Protein AF-A0A257JEM0-F1 (afdb_monomer_lite)

Radius of gyration: 37.28 Å; chains: 1; bounding box: 69×46×96 Å

Structure (mmCIF, N/CA/C/O backbone):
data_AF-A0A257JEM0-F1
#
_entry.id   AF-A0A257JEM0-F1
#
loop_
_atom_site.group_PDB
_atom_site.id
_atom_site.type_symbol
_atom_site.label_atom_id
_atom_site.label_alt_id
_atom_site.label_comp_id
_atom_site.label_asym_id
_atom_site.label_entity_id
_atom_site.label_seq_id
_atom_site.pdbx_PDB_ins_code
_atom_site.Cartn_x
_atom_site.Cartn_y
_atom_site.Cartn_z
_atom_site.occupancy
_atom_site.B_iso_or_equiv
_atom_site.auth_seq_id
_atom_site.auth_comp_id
_atom_site.auth_asym_id
_atom_site.auth_atom_id
_atom_site.pdbx_PDB_model_num
ATOM 1 N N . MET A 1 1 ? 15.127 9.251 16.726 1.00 45.34 1 MET A N 1
ATOM 2 C CA . MET A 1 1 ? 13.788 9.249 17.364 1.00 45.34 1 MET A CA 1
ATOM 3 C C . MET A 1 1 ? 13.824 8.234 18.503 1.00 45.34 1 MET A C 1
ATOM 5 O O . MET A 1 1 ? 13.715 7.049 18.237 1.00 45.34 1 MET A O 1
ATOM 9 N N . GLY A 1 2 ? 14.127 8.669 19.732 1.00 66.88 2 GLY A N 1
ATOM 10 C CA . GLY A 1 2 ? 14.425 7.771 20.860 1.00 66.88 2 GLY A CA 1
ATOM 11 C C . GLY A 1 2 ? 13.190 7.159 21.532 1.00 66.88 2 GLY A C 1
ATOM 12 O O . GLY A 1 2 ? 12.089 7.701 21.435 1.00 66.88 2 GLY A O 1
ATOM 13 N N . PHE A 1 3 ? 13.407 6.063 22.264 1.00 68.12 3 PHE A N 1
ATOM 14 C CA . PHE A 1 3 ? 12.411 5.256 22.992 1.00 68.12 3 PHE A CA 1
ATOM 15 C C . PHE A 1 3 ? 11.457 6.096 23.870 1.00 68.12 3 PHE A C 1
ATOM 17 O O . PHE A 1 3 ? 10.251 5.861 23.918 1.00 68.12 3 PHE A O 1
ATOM 24 N N . ALA A 1 4 ? 11.967 7.171 24.480 1.00 71.75 4 ALA A N 1
ATOM 25 C CA . ALA A 1 4 ? 11.176 8.109 25.280 1.00 71.75 4 ALA A CA 1
ATOM 26 C C . ALA A 1 4 ? 10.139 8.912 24.464 1.00 71.75 4 ALA A C 1
ATOM 28 O O . ALA A 1 4 ? 9.121 9.348 25.007 1.00 71.75 4 ALA A O 1
ATOM 29 N N . GLY A 1 5 ? 10.382 9.119 23.166 1.00 67.19 5 GLY A N 1
ATOM 30 C CA . GLY A 1 5 ? 9.429 9.729 22.237 1.00 67.19 5 GLY A CA 1
ATOM 31 C C . GLY A 1 5 ? 8.310 8.770 21.826 1.00 67.19 5 GLY A C 1
ATOM 32 O O . GLY A 1 5 ? 7.171 9.203 21.665 1.00 67.19 5 GLY A O 1
ATOM 33 N N . TRP A 1 6 ? 8.609 7.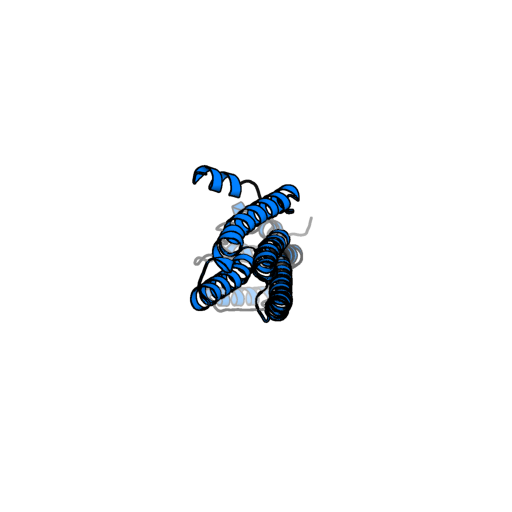470 21.739 1.00 68.94 6 TRP A N 1
ATOM 34 C CA . TRP A 1 6 ? 7.634 6.414 21.446 1.00 68.94 6 TRP A CA 1
ATOM 35 C C . TRP A 1 6 ? 6.629 6.232 22.598 1.00 68.94 6 TRP A C 1
ATOM 37 O O . TRP A 1 6 ? 5.421 6.270 22.369 1.00 68.94 6 TRP A O 1
ATOM 47 N N . ILE A 1 7 ? 7.106 6.207 23.851 1.00 73.00 7 ILE A N 1
ATOM 48 C CA . ILE A 1 7 ? 6.250 6.102 25.053 1.00 73.00 7 ILE A CA 1
ATOM 49 C C . ILE A 1 7 ? 5.347 7.339 25.221 1.00 73.00 7 ILE A C 1
ATOM 51 O O . ILE A 1 7 ? 4.165 7.225 25.553 1.00 73.00 7 ILE A O 1
ATOM 55 N N . ARG A 1 8 ? 5.867 8.545 24.948 1.00 66.19 8 ARG A N 1
ATOM 56 C CA . ARG A 1 8 ? 5.060 9.783 24.967 1.00 66.19 8 ARG A CA 1
ATOM 57 C C . ARG A 1 8 ? 4.013 9.822 23.851 1.00 66.19 8 ARG A C 1
ATOM 59 O O . ARG A 1 8 ? 2.969 10.447 24.028 1.00 66.19 8 ARG A O 1
ATOM 66 N N . GLY A 1 9 ? 4.291 9.166 22.724 1.00 59.62 9 GLY A N 1
ATOM 67 C CA . GLY A 1 9 ? 3.355 8.998 21.616 1.00 59.62 9 GLY A CA 1
ATOM 68 C C . GLY A 1 9 ? 2.187 8.082 21.969 1.00 59.62 9 GLY A C 1
ATOM 69 O O . GLY A 1 9 ? 1.055 8.430 21.662 1.00 59.62 9 GLY A O 1
ATOM 70 N N . GLN A 1 10 ? 2.440 6.983 22.687 1.00 63.44 10 GLN A N 1
ATOM 71 C CA . GLN A 1 10 ? 1.393 6.047 23.118 1.00 63.44 10 GLN A CA 1
ATOM 72 C C . GLN A 1 10 ? 0.426 6.635 24.156 1.00 63.44 10 GLN A C 1
ATOM 74 O O . GLN A 1 10 ? -0.753 6.300 24.152 1.00 63.44 10 GLN A O 1
ATOM 79 N N . ARG A 1 11 ? 0.891 7.552 25.018 1.00 56.62 11 ARG A N 1
ATOM 80 C CA . ARG A 1 11 ? 0.025 8.240 26.000 1.00 56.62 11 ARG A CA 1
ATOM 81 C C . ARG A 1 11 ? -0.896 9.293 25.381 1.00 56.62 11 ARG A C 1
ATOM 83 O O . ARG A 1 11 ? -1.887 9.682 25.992 1.00 56.62 11 ARG A O 1
ATOM 90 N N . ARG A 1 12 ? -0.578 9.781 24.181 1.00 57.50 12 ARG A N 1
ATOM 91 C CA . ARG A 1 12 ? -1.484 10.625 23.399 1.00 57.50 12 ARG A CA 1
ATOM 92 C C . ARG A 1 12 ? -2.382 9.681 22.613 1.00 57.50 12 ARG A C 1
ATOM 94 O O . ARG A 1 12 ? -1.979 9.237 21.546 1.00 57.50 12 ARG A O 1
ATOM 101 N N . GLY A 1 13 ? -3.549 9.364 23.180 1.00 50.75 13 GLY A N 1
ATOM 102 C CA . GLY A 1 13 ? -4.534 8.444 22.606 1.00 50.75 13 GLY A CA 1
ATOM 103 C C . GLY A 1 13 ? -4.629 8.547 21.082 1.00 50.75 13 GLY A C 1
ATOM 104 O O . GLY A 1 13 ? -4.565 9.646 20.518 1.00 50.75 13 GLY A O 1
ATOM 105 N N . ALA A 1 14 ? -4.715 7.385 20.430 1.00 53.56 14 ALA A N 1
ATOM 106 C CA . ALA A 1 14 ? -4.722 7.258 18.981 1.00 53.56 14 ALA A CA 1
ATOM 107 C C . ALA A 1 14 ? -5.728 8.245 18.378 1.00 53.56 14 ALA A C 1
ATOM 109 O O . ALA A 1 14 ? -6.931 8.165 18.618 1.00 53.56 14 ALA A O 1
ATOM 110 N N . LYS A 1 15 ? -5.224 9.230 17.627 1.00 50.31 15 LYS A N 1
ATOM 111 C CA . LYS A 1 15 ? -6.094 10.190 16.949 1.00 50.31 15 LYS A CA 1
ATOM 112 C C . LYS A 1 15 ? -6.952 9.399 15.952 1.00 50.31 15 LYS A C 1
ATOM 114 O O . LYS A 1 15 ? -6.365 8.746 15.091 1.00 50.31 15 LYS A O 1
ATOM 119 N N . PRO A 1 16 ? -8.293 9.494 16.009 1.00 52.69 16 PRO A N 1
ATOM 120 C CA . PRO A 1 16 ? -9.205 8.651 15.224 1.00 52.69 16 PRO A CA 1
ATOM 121 C C . PRO A 1 16 ? -9.118 8.898 13.710 1.00 52.69 16 PRO A C 1
ATOM 123 O O . PRO A 1 16 ? -9.687 8.165 12.912 1.00 52.69 16 PRO A O 1
ATOM 126 N N . THR A 1 17 ? -8.368 9.915 13.289 1.00 52.06 17 THR A N 1
ATOM 127 C CA . THR A 1 17 ? -8.135 10.241 11.886 1.00 52.06 17 THR A CA 1
ATOM 128 C C . THR A 1 17 ? -6.656 10.530 11.668 1.00 52.06 17 THR A C 1
ATOM 130 O O . THR A 1 17 ? -6.130 11.536 12.163 1.00 52.06 17 THR A O 1
ATOM 133 N N . ALA A 1 18 ? -5.975 9.680 10.896 1.00 58.81 18 ALA A N 1
ATOM 134 C CA . ALA A 1 18 ? -4.655 9.998 10.369 1.00 58.81 18 ALA A CA 1
ATOM 135 C C . ALA A 1 18 ? -4.741 11.324 9.593 1.00 58.81 18 ALA A C 1
ATOM 137 O O . ALA A 1 18 ? -5.542 11.477 8.670 1.00 58.81 18 ALA A O 1
ATOM 138 N N . SER A 1 19 ? -3.945 12.321 9.992 1.00 73.06 19 SER A N 1
ATOM 139 C CA . SER A 1 19 ? -3.952 13.632 9.339 1.00 73.06 19 SER A CA 1
ATOM 140 C C . SER A 1 19 ? -3.684 13.463 7.841 1.00 73.06 19 SER A C 1
ATOM 142 O O . SER A 1 19 ? -2.683 12.856 7.460 1.00 73.06 19 SER A O 1
ATOM 144 N N . ARG A 1 20 ? -4.523 14.055 6.977 1.00 72.94 20 ARG A N 1
ATOM 145 C CA . ARG A 1 20 ? -4.332 14.058 5.508 1.00 72.94 20 ARG A CA 1
ATOM 146 C C . ARG A 1 20 ? -2.916 14.486 5.098 1.00 72.94 20 ARG A C 1
ATOM 148 O O . ARG A 1 20 ? -2.395 14.028 4.085 1.00 72.94 20 ARG A O 1
ATOM 155 N N . ARG A 1 21 ? -2.272 15.340 5.902 1.00 76.94 21 ARG A N 1
ATOM 156 C CA . ARG A 1 21 ? -0.882 15.778 5.702 1.00 76.94 21 ARG A CA 1
ATOM 157 C C . ARG A 1 21 ? 0.126 14.644 5.905 1.00 76.94 21 ARG A C 1
ATOM 159 O O . ARG A 1 21 ? 1.086 14.567 5.150 1.00 76.94 21 ARG A O 1
ATOM 166 N N . ALA A 1 22 ? -0.097 13.760 6.876 1.00 79.12 22 ALA A N 1
ATOM 167 C CA . ALA A 1 22 ? 0.761 12.601 7.118 1.00 79.12 22 ALA A CA 1
ATOM 168 C C . ALA A 1 22 ? 0.671 11.593 5.962 1.00 79.12 22 ALA A C 1
ATOM 170 O O . ALA A 1 22 ? 1.703 11.147 5.473 1.00 79.12 22 ALA A O 1
ATOM 171 N N . LEU A 1 23 ? -0.541 11.327 5.456 1.00 81.00 23 LEU A N 1
ATOM 172 C CA . LEU A 1 23 ? -0.750 10.462 4.286 1.00 81.00 23 LEU A CA 1
ATOM 173 C C . LEU A 1 23 ? -0.083 11.036 3.026 1.00 81.00 23 LEU A C 1
ATOM 175 O O . LEU A 1 23 ? 0.607 10.315 2.311 1.00 81.00 23 LEU A O 1
ATOM 179 N N . ARG A 1 24 ? -0.222 12.348 2.783 1.00 83.19 24 ARG A N 1
ATOM 180 C CA . ARG A 1 24 ? 0.464 13.032 1.672 1.00 83.19 24 ARG A CA 1
ATOM 181 C C . ARG A 1 24 ? 1.984 13.004 1.814 1.00 83.19 24 ARG A C 1
ATOM 183 O O . ARG A 1 24 ? 2.677 12.804 0.825 1.00 83.19 24 ARG A O 1
ATOM 190 N N . ARG A 1 25 ? 2.508 13.183 3.030 1.00 87.00 25 ARG A N 1
ATOM 191 C CA . ARG A 1 25 ? 3.951 13.108 3.289 1.00 87.00 25 ARG A CA 1
ATOM 192 C C . ARG A 1 25 ? 4.491 11.700 3.038 1.00 87.00 25 ARG A C 1
ATOM 194 O O . ARG A 1 25 ? 5.525 11.579 2.395 1.00 87.00 25 ARG A O 1
ATOM 201 N N . ALA A 1 26 ? 3.775 10.666 3.480 1.00 85.50 26 ALA A N 1
ATOM 202 C CA . ALA A 1 26 ? 4.125 9.275 3.200 1.00 85.50 26 ALA A CA 1
ATOM 203 C C . ALA A 1 26 ? 4.107 8.981 1.691 1.00 85.50 26 ALA A C 1
ATOM 205 O O . ALA A 1 26 ? 5.047 8.385 1.177 1.00 85.50 26 ALA A O 1
ATOM 206 N N . ALA A 1 27 ? 3.097 9.470 0.964 1.00 87.44 27 ALA A N 1
ATOM 207 C CA . ALA A 1 27 ? 3.045 9.347 -0.492 1.00 87.44 27 ALA A CA 1
ATOM 208 C C . ALA A 1 27 ? 4.206 10.079 -1.187 1.00 87.44 27 ALA A C 1
ATOM 210 O O . ALA A 1 27 ? 4.798 9.540 -2.115 1.00 87.44 27 ALA A O 1
ATOM 211 N N . GLY A 1 28 ? 4.586 11.268 -0.707 1.00 88.06 28 GLY A N 1
ATOM 212 C CA . GLY A 1 28 ? 5.759 11.988 -1.212 1.00 88.06 28 GLY A CA 1
ATOM 213 C C . GLY A 1 28 ? 7.073 11.243 -0.958 1.00 88.06 28 GLY A C 1
ATOM 214 O O . GLY A 1 28 ? 7.910 11.153 -1.849 1.00 88.06 28 GLY A O 1
ATOM 215 N N . GLN A 1 29 ? 7.245 10.651 0.227 1.00 90.50 29 GLN A N 1
ATOM 216 C CA . GLN A 1 29 ? 8.414 9.819 0.538 1.00 90.50 29 GLN A CA 1
ATOM 217 C C . GLN A 1 29 ? 8.467 8.557 -0.331 1.00 90.50 29 GLN A C 1
ATOM 219 O O . GLN A 1 29 ? 9.535 8.200 -0.820 1.00 90.50 29 GLN A O 1
ATOM 224 N N . ALA A 1 30 ? 7.317 7.920 -0.563 1.00 90.38 30 ALA A N 1
ATOM 225 C CA . ALA A 1 30 ? 7.199 6.779 -1.463 1.00 90.38 30 ALA A CA 1
ATOM 226 C C . ALA A 1 30 ? 7.560 7.158 -2.906 1.00 90.38 30 ALA A C 1
ATOM 228 O O . ALA A 1 30 ? 8.318 6.438 -3.546 1.00 90.38 30 ALA A O 1
ATOM 229 N N . ALA A 1 31 ? 7.082 8.308 -3.392 1.00 90.19 31 ALA A N 1
ATOM 230 C CA . ALA A 1 31 ? 7.426 8.822 -4.716 1.00 90.19 31 ALA A CA 1
ATOM 231 C C . ALA A 1 31 ? 8.933 9.057 -4.866 1.00 90.19 31 ALA A C 1
ATOM 233 O O . ALA A 1 31 ? 9.515 8.647 -5.864 1.00 90.19 31 ALA A O 1
ATOM 234 N N . LEU A 1 32 ? 9.567 9.686 -3.870 1.00 92.44 32 LEU A N 1
ATOM 235 C CA . LEU A 1 32 ? 11.008 9.941 -3.884 1.00 92.44 32 LEU A CA 1
ATOM 236 C C . LEU A 1 32 ? 11.803 8.637 -3.925 1.00 92.44 32 LEU A C 1
ATOM 238 O O . LEU A 1 32 ? 12.686 8.489 -4.761 1.00 92.44 32 LEU A O 1
ATOM 242 N N . LEU A 1 33 ? 11.460 7.676 -3.068 1.00 91.81 33 LEU A N 1
ATOM 243 C CA . LEU A 1 33 ? 12.140 6.385 -3.042 1.00 91.81 33 LEU A CA 1
ATOM 244 C C . LEU A 1 33 ? 11.923 5.611 -4.356 1.00 91.81 33 LEU A C 1
ATOM 246 O O . LEU A 1 33 ? 12.865 5.005 -4.863 1.00 91.81 33 LEU A O 1
ATOM 250 N N . ALA A 1 34 ? 10.713 5.660 -4.925 1.00 91.00 34 ALA A N 1
ATOM 251 C CA . ALA A 1 34 ? 10.404 5.043 -6.214 1.00 91.00 34 ALA A CA 1
ATOM 252 C C . ALA A 1 34 ? 11.211 5.687 -7.345 1.00 91.00 34 ALA A C 1
ATOM 254 O O . ALA A 1 34 ? 11.756 4.978 -8.183 1.00 91.00 34 ALA A O 1
ATOM 255 N N . ALA A 1 35 ? 11.334 7.015 -7.347 1.00 90.88 35 ALA A N 1
ATOM 256 C CA . ALA A 1 35 ? 12.136 7.743 -8.324 1.00 90.88 35 ALA A CA 1
ATOM 257 C C . ALA A 1 35 ? 13.625 7.378 -8.221 1.00 90.88 35 ALA A C 1
ATOM 259 O O . ALA A 1 35 ? 14.263 7.136 -9.244 1.00 90.88 35 ALA A O 1
ATOM 260 N N . THR A 1 36 ? 14.165 7.258 -7.003 1.00 91.44 36 THR A N 1
ATOM 261 C CA . THR A 1 36 ? 15.543 6.790 -6.790 1.00 91.44 36 THR A CA 1
ATOM 262 C C . THR A 1 36 ? 15.749 5.387 -7.360 1.00 91.44 36 THR A C 1
ATOM 264 O O . THR A 1 36 ? 16.756 5.132 -8.012 1.00 91.44 36 THR A O 1
ATOM 267 N N . TRP A 1 37 ? 14.787 4.484 -7.166 1.00 90.94 37 TRP A N 1
ATOM 268 C CA . TRP A 1 37 ? 14.852 3.135 -7.733 1.00 90.94 37 TRP A CA 1
ATOM 269 C C . TRP A 1 37 ? 14.671 3.105 -9.251 1.00 90.94 37 TRP A C 1
ATOM 271 O O . TRP A 1 37 ? 15.309 2.295 -9.918 1.00 90.94 37 TRP A O 1
ATOM 281 N N . ALA A 1 38 ? 13.855 4.000 -9.808 1.00 89.69 38 ALA A N 1
ATOM 282 C CA . ALA A 1 38 ? 13.651 4.129 -11.247 1.00 89.69 38 ALA A CA 1
ATOM 283 C C . ALA A 1 38 ? 14.903 4.621 -11.992 1.00 89.69 38 ALA A C 1
ATOM 285 O O . ALA A 1 38 ? 15.029 4.378 -13.192 1.00 89.69 38 ALA A O 1
ATOM 286 N N . ALA A 1 39 ? 15.845 5.269 -11.299 1.00 88.56 39 ALA A N 1
ATOM 287 C CA . ALA A 1 39 ? 17.106 5.704 -11.894 1.00 88.56 39 ALA A CA 1
ATOM 288 C C . ALA A 1 39 ? 17.933 4.529 -12.449 1.00 88.56 39 ALA A C 1
ATOM 290 O O . ALA A 1 39 ? 18.607 4.686 -13.464 1.00 88.56 39 ALA A O 1
ATOM 291 N N . LEU A 1 40 ? 17.847 3.348 -11.823 1.00 87.06 40 LEU A N 1
ATOM 292 C CA . LEU A 1 40 ? 18.591 2.156 -12.237 1.00 87.06 40 LEU A CA 1
ATOM 293 C C . LEU A 1 40 ? 18.169 1.659 -13.633 1.00 87.06 40 LEU A C 1
ATOM 295 O O . LEU A 1 40 ? 19.027 1.611 -14.515 1.00 87.06 40 LEU A O 1
ATOM 299 N N . PRO A 1 41 ? 16.885 1.346 -13.901 1.00 84.56 41 PRO A N 1
ATOM 300 C CA . PRO A 1 41 ? 16.465 0.994 -15.250 1.00 84.56 41 PRO A CA 1
ATOM 301 C C . PRO A 1 41 ? 16.646 2.152 -16.238 1.00 84.56 41 PRO A C 1
ATOM 303 O O . PRO A 1 41 ? 17.094 1.915 -17.351 1.00 84.56 41 PRO A O 1
ATOM 306 N N . LEU A 1 42 ? 16.381 3.405 -15.857 1.00 86.50 42 LEU A N 1
ATOM 307 C CA . LEU A 1 42 ? 16.560 4.537 -16.779 1.00 86.50 42 LEU A CA 1
ATOM 308 C C . LEU A 1 42 ? 18.011 4.712 -17.247 1.00 86.50 42 LEU A C 1
ATOM 310 O O . LEU A 1 42 ? 18.238 5.046 -18.405 1.00 86.50 42 LEU A O 1
ATOM 314 N N . GLY A 1 43 ? 18.983 4.502 -16.359 1.00 85.81 43 GLY A N 1
ATOM 315 C CA . GLY A 1 43 ? 20.393 4.729 -16.665 1.00 85.81 43 GLY A CA 1
ATOM 316 C C . GLY A 1 43 ? 21.134 3.517 -17.227 1.00 85.81 43 GLY A C 1
ATOM 317 O O . GLY A 1 43 ? 22.135 3.698 -17.913 1.00 85.81 43 GLY A O 1
ATOM 318 N N . HIS A 1 44 ? 20.719 2.289 -16.903 1.00 84.81 44 HIS A N 1
ATOM 319 C CA . HIS A 1 44 ? 21.495 1.086 -17.244 1.00 84.81 44 HIS A CA 1
ATOM 320 C C . HIS A 1 44 ? 20.800 0.142 -18.220 1.00 84.81 44 HIS A C 1
ATOM 322 O O . HIS A 1 44 ? 21.486 -0.676 -18.828 1.00 84.81 44 HIS A O 1
ATOM 328 N N . PHE A 1 45 ? 19.484 0.257 -18.423 1.00 82.12 45 PHE A N 1
ATOM 329 C CA . PHE A 1 45 ? 18.740 -0.700 -19.247 1.00 82.12 45 PHE A CA 1
ATOM 330 C C . PHE A 1 45 ? 19.207 -0.723 -20.711 1.00 82.12 45 PHE A C 1
ATOM 332 O O . PHE A 1 45 ? 19.462 -1.794 -21.245 1.00 82.12 45 PHE A O 1
ATOM 339 N N . GLY A 1 46 ? 19.405 0.440 -21.339 1.00 79.75 46 GLY A N 1
ATOM 340 C CA . GLY A 1 46 ? 19.899 0.511 -22.725 1.00 79.75 46 GLY A CA 1
ATOM 341 C C . GLY A 1 46 ? 21.409 0.285 -22.883 1.00 79.75 46 GLY A C 1
ATOM 342 O O . GLY A 1 46 ? 21.896 0.146 -23.997 1.00 79.75 46 GLY A O 1
ATOM 343 N N . ALA A 1 47 ? 22.165 0.267 -21.781 1.00 80.94 47 ALA A N 1
ATOM 344 C CA . ALA A 1 47 ? 23.622 0.110 -21.790 1.00 80.94 47 ALA A CA 1
ATOM 345 C C . ALA A 1 47 ? 24.082 -1.318 -21.446 1.00 80.94 47 ALA A C 1
ATOM 347 O O . ALA A 1 47 ? 25.283 -1.576 -21.412 1.00 80.94 47 ALA A O 1
ATOM 348 N N . THR A 1 48 ? 23.151 -2.226 -21.138 1.00 83.50 48 THR A N 1
ATOM 349 C CA . THR A 1 48 ? 23.451 -3.610 -20.750 1.00 83.50 48 THR A CA 1
ATOM 350 C C . THR A 1 48 ? 23.028 -4.605 -21.820 1.00 83.50 48 THR A C 1
ATOM 352 O O . THR A 1 48 ? 22.045 -4.399 -22.527 1.00 83.50 48 THR A O 1
ATOM 355 N N . ASP A 1 49 ? 23.760 -5.717 -21.884 1.00 86.00 49 ASP A N 1
ATOM 356 C CA . ASP A 1 49 ? 23.446 -6.859 -22.740 1.00 86.00 49 ASP A CA 1
ATOM 357 C C . ASP A 1 49 ? 22.061 -7.447 -22.413 1.00 86.00 49 ASP A C 1
ATOM 359 O O . ASP A 1 49 ? 21.511 -7.236 -21.327 1.00 86.00 49 ASP A O 1
ATOM 363 N N . GLU A 1 50 ? 21.519 -8.266 -23.316 1.00 83.50 50 GLU A N 1
ATOM 364 C CA . GLU A 1 50 ? 20.172 -8.844 -23.199 1.00 83.50 50 GLU A CA 1
ATOM 365 C C . GLU A 1 50 ? 19.941 -9.560 -21.851 1.00 83.50 50 GLU A C 1
ATOM 367 O O . GLU A 1 50 ? 18.911 -9.371 -21.201 1.00 83.50 50 GLU A O 1
ATOM 372 N N . GLN A 1 51 ? 20.935 -10.310 -21.357 1.00 87.69 51 GLN A N 1
ATOM 373 C CA . GLN A 1 51 ? 20.872 -10.942 -20.032 1.00 87.69 51 GLN A CA 1
ATOM 374 C C . GLN A 1 51 ? 20.748 -9.916 -18.894 1.00 87.69 51 GLN A C 1
ATOM 376 O O . GLN A 1 51 ? 19.972 -10.119 -17.957 1.00 87.69 51 GLN A O 1
ATOM 381 N N . GLY A 1 52 ? 21.474 -8.799 -18.973 1.00 86.75 52 GLY A N 1
ATOM 382 C CA . GLY A 1 52 ? 21.396 -7.712 -17.997 1.00 86.75 52 GLY A CA 1
ATOM 383 C C . GLY A 1 52 ? 20.020 -7.047 -17.993 1.00 86.75 52 GLY A C 1
ATOM 384 O O . GLY A 1 52 ? 19.446 -6.832 -16.923 1.00 86.75 52 GLY A O 1
ATOM 385 N N . GLN A 1 53 ? 19.435 -6.826 -19.173 1.00 87.31 53 GLN A N 1
ATOM 386 C CA . GLN A 1 53 ? 18.069 -6.312 -19.301 1.00 87.31 53 GLN A CA 1
ATOM 387 C C . GLN A 1 53 ? 17.035 -7.239 -18.645 1.00 87.31 53 GLN A C 1
ATOM 389 O O . GLN A 1 53 ? 16.131 -6.758 -17.952 1.00 87.31 53 GLN A O 1
ATOM 394 N N . PHE A 1 54 ? 17.184 -8.562 -18.791 1.00 88.31 54 PHE A N 1
ATOM 395 C CA . PHE A 1 54 ? 16.333 -9.538 -18.101 1.00 88.31 54 PHE A CA 1
ATOM 396 C C . PHE A 1 54 ? 16.454 -9.445 -16.574 1.00 88.31 54 PHE A C 1
ATOM 398 O O . PHE A 1 54 ? 15.430 -9.424 -15.883 1.00 88.31 54 PHE A O 1
ATOM 405 N N . PHE A 1 55 ? 17.671 -9.337 -16.031 1.00 91.31 55 PHE A N 1
ATOM 406 C CA . PHE A 1 55 ? 17.880 -9.160 -14.587 1.00 91.31 55 PHE A CA 1
ATOM 407 C C . PHE A 1 55 ? 17.285 -7.850 -14.065 1.00 91.31 55 PHE A C 1
ATOM 409 O O . PHE A 1 55 ? 16.568 -7.863 -13.060 1.00 91.31 55 PHE A O 1
ATOM 416 N N . ILE A 1 56 ? 17.520 -6.733 -14.759 1.00 90.69 56 ILE A N 1
ATOM 417 C CA . ILE A 1 56 ? 16.949 -5.427 -14.399 1.00 90.69 56 ILE A CA 1
ATOM 418 C C . ILE A 1 56 ? 15.421 -5.500 -14.423 1.00 90.69 56 ILE A C 1
ATOM 420 O O . ILE A 1 56 ? 14.771 -5.036 -13.482 1.00 90.69 56 ILE A O 1
ATOM 424 N N . GLY A 1 57 ? 14.845 -6.126 -15.453 1.00 90.75 57 GLY A N 1
ATOM 425 C CA . GLY A 1 57 ? 13.409 -6.360 -15.549 1.00 90.75 57 GLY A CA 1
ATOM 426 C C . GLY A 1 57 ? 12.879 -7.151 -14.355 1.00 90.75 57 GLY A C 1
ATOM 427 O O . GLY A 1 57 ? 11.968 -6.681 -13.673 1.00 90.75 57 GLY A O 1
ATOM 428 N N . MET A 1 58 ? 13.473 -8.304 -14.035 1.00 92.12 58 MET A N 1
ATOM 429 C CA . MET A 1 58 ? 13.058 -9.133 -12.895 1.00 92.12 58 MET A CA 1
ATOM 430 C C . MET A 1 58 ? 13.118 -8.374 -11.565 1.00 92.12 58 MET A C 1
ATOM 432 O O . MET A 1 58 ? 12.133 -8.357 -10.821 1.00 92.12 58 MET A O 1
ATOM 436 N N . VAL A 1 59 ? 14.233 -7.694 -11.283 1.00 93.31 59 VAL A N 1
ATOM 437 C CA . VAL A 1 59 ? 14.409 -6.931 -10.038 1.00 93.31 59 VAL A CA 1
ATOM 438 C C . VAL A 1 59 ? 13.396 -5.789 -9.954 1.00 93.31 59 VAL A C 1
ATOM 440 O O . VAL A 1 59 ? 12.735 -5.628 -8.928 1.00 93.31 59 VAL A O 1
ATOM 443 N N . THR A 1 60 ? 13.199 -5.040 -11.040 1.00 91.81 60 THR A N 1
ATOM 444 C CA . THR A 1 60 ? 12.248 -3.917 -11.077 1.00 91.81 60 THR A CA 1
ATOM 445 C C . THR A 1 60 ? 10.816 -4.398 -10.851 1.00 91.81 60 THR A C 1
ATOM 447 O O . THR A 1 60 ? 10.081 -3.834 -10.038 1.00 91.81 60 THR A O 1
ATOM 450 N N . THR A 1 61 ? 10.432 -5.495 -11.502 1.00 91.75 61 THR A N 1
ATOM 451 C CA . THR A 1 61 ? 9.098 -6.100 -11.372 1.00 91.75 61 THR A CA 1
ATOM 452 C C . THR A 1 61 ? 8.850 -6.594 -9.942 1.00 91.75 61 THR A C 1
ATOM 454 O O . THR A 1 61 ? 7.769 -6.369 -9.383 1.00 91.75 61 THR A O 1
ATOM 457 N N . GLY A 1 62 ? 9.866 -7.193 -9.309 1.00 92.75 62 GLY A N 1
ATOM 458 C CA . GLY A 1 62 ? 9.833 -7.586 -7.899 1.00 92.75 62 GLY A CA 1
ATOM 459 C C . GLY A 1 62 ? 9.700 -6.390 -6.954 1.00 92.75 62 GLY A C 1
ATOM 460 O O . GLY A 1 62 ? 8.865 -6.411 -6.049 1.00 92.75 62 GLY A O 1
ATOM 461 N N . MET A 1 63 ? 10.441 -5.308 -7.203 1.00 93.44 63 MET A N 1
ATOM 462 C CA . MET A 1 63 ? 10.386 -4.079 -6.400 1.00 93.44 63 MET A CA 1
ATOM 463 C C . MET A 1 63 ? 9.038 -3.355 -6.494 1.00 93.44 63 MET A C 1
ATOM 465 O O . MET A 1 63 ? 8.559 -2.812 -5.492 1.00 93.44 63 MET A O 1
ATOM 469 N N . ILE A 1 64 ? 8.385 -3.382 -7.660 1.00 92.56 64 ILE A N 1
ATOM 470 C CA . ILE A 1 64 ? 7.017 -2.868 -7.822 1.00 92.56 64 ILE A CA 1
ATOM 471 C C . ILE A 1 64 ? 6.062 -3.601 -6.866 1.00 92.56 64 ILE A C 1
ATOM 473 O O . ILE A 1 64 ? 5.302 -2.953 -6.143 1.00 92.56 64 ILE A O 1
ATOM 477 N N . CYS A 1 65 ? 6.139 -4.934 -6.814 1.00 91.19 65 CYS A N 1
ATOM 478 C CA . CYS A 1 65 ? 5.297 -5.754 -5.941 1.00 91.19 65 CYS A CA 1
ATOM 479 C C . CYS A 1 65 ? 5.628 -5.551 -4.461 1.00 91.19 65 CYS A C 1
ATOM 481 O O . CYS A 1 65 ? 4.753 -5.193 -3.670 1.00 91.19 65 CYS A O 1
ATOM 483 N N . ALA A 1 66 ? 6.898 -5.733 -4.092 1.00 89.56 66 ALA A N 1
ATOM 484 C CA . ALA A 1 66 ? 7.355 -5.670 -2.710 1.00 89.56 66 ALA A CA 1
ATOM 485 C C . ALA A 1 66 ? 7.066 -4.301 -2.079 1.00 89.56 66 ALA A C 1
ATOM 487 O O . ALA A 1 66 ? 6.511 -4.237 -0.982 1.00 89.56 66 ALA A O 1
ATOM 488 N N . GLY A 1 67 ? 7.361 -3.205 -2.787 1.00 87.44 67 GLY A N 1
ATOM 489 C CA . GLY A 1 67 ? 7.040 -1.862 -2.306 1.00 87.44 67 GLY A CA 1
ATOM 490 C C . GLY A 1 67 ? 5.532 -1.591 -2.264 1.00 87.44 67 GLY A C 1
ATOM 491 O O . GLY A 1 67 ? 5.044 -1.012 -1.295 1.00 87.44 67 GLY A O 1
ATOM 492 N N . GLY A 1 68 ? 4.761 -2.082 -3.241 1.00 87.38 68 GLY A N 1
ATOM 493 C CA . GLY A 1 68 ? 3.298 -1.988 -3.217 1.00 87.38 68 GLY A CA 1
ATOM 494 C C . GLY A 1 68 ? 2.681 -2.641 -1.972 1.00 87.38 68 GLY A C 1
ATOM 495 O O . GLY A 1 68 ? 1.832 -2.037 -1.313 1.00 87.38 68 GLY A O 1
ATOM 496 N N . PHE A 1 69 ? 3.146 -3.838 -1.604 1.00 84.25 69 PHE A N 1
ATOM 497 C CA . PHE A 1 69 ? 2.690 -4.538 -0.400 1.00 84.25 69 PHE A CA 1
ATOM 498 C C . PHE A 1 69 ? 3.222 -3.921 0.895 1.00 84.25 69 PHE A C 1
ATOM 500 O O . PHE A 1 69 ? 2.455 -3.771 1.843 1.00 84.25 69 PHE A O 1
ATOM 507 N N . ALA A 1 70 ? 4.489 -3.507 0.948 1.00 84.88 70 ALA A N 1
ATOM 508 C CA . ALA A 1 70 ? 5.061 -2.878 2.141 1.00 84.88 70 ALA A CA 1
ATOM 509 C C . ALA A 1 70 ? 4.321 -1.585 2.533 1.00 84.88 70 ALA A C 1
ATOM 511 O O . ALA A 1 70 ? 4.190 -1.270 3.717 1.00 84.88 70 ALA A O 1
ATOM 512 N N . LEU A 1 71 ? 3.790 -0.856 1.547 1.00 84.19 71 LEU A N 1
ATOM 513 C CA . LEU A 1 71 ? 3.010 0.362 1.758 1.00 84.19 71 LEU A CA 1
ATOM 514 C C . LEU A 1 71 ? 1.487 0.116 1.776 1.00 84.19 71 LEU A C 1
ATOM 516 O O . LEU A 1 71 ? 0.723 1.083 1.746 1.00 84.19 71 LEU A O 1
ATOM 520 N N . SER A 1 72 ? 1.004 -1.132 1.864 1.00 81.94 72 SER A N 1
ATOM 521 C CA . SER A 1 72 ? -0.439 -1.443 1.797 1.00 81.94 72 SER A CA 1
ATOM 522 C C . SER A 1 72 ? -1.267 -0.831 2.933 1.00 81.94 72 SER A C 1
ATOM 524 O O . SER A 1 72 ? -2.479 -0.672 2.797 1.00 81.94 72 SER A O 1
ATOM 526 N N . THR A 1 73 ? -0.623 -0.456 4.040 1.00 77.56 73 THR A N 1
ATOM 527 C CA . THR A 1 73 ? -1.229 0.291 5.157 1.00 77.56 73 THR A CA 1
ATOM 528 C C . THR A 1 73 ? -1.633 1.715 4.765 1.00 77.56 73 THR A C 1
ATOM 530 O O . THR A 1 73 ? -2.530 2.298 5.373 1.00 77.56 73 THR A O 1
ATOM 533 N N . VAL A 1 74 ? -1.004 2.275 3.728 1.00 84.69 74 VAL A N 1
ATOM 534 C CA . VAL A 1 74 ? -1.297 3.594 3.163 1.00 84.69 74 VAL A CA 1
ATOM 535 C C . VAL A 1 74 ? -1.526 3.432 1.654 1.00 84.69 74 VAL A C 1
ATOM 537 O O . VAL A 1 74 ? -0.606 3.658 0.865 1.00 84.69 74 VAL A O 1
ATOM 540 N N . PRO A 1 75 ? -2.751 3.088 1.207 1.00 83.31 75 PRO A N 1
ATOM 541 C CA . PRO A 1 75 ? -3.028 2.795 -0.204 1.00 83.31 75 PRO A CA 1
ATOM 542 C C . PRO A 1 75 ? -2.638 3.933 -1.158 1.00 83.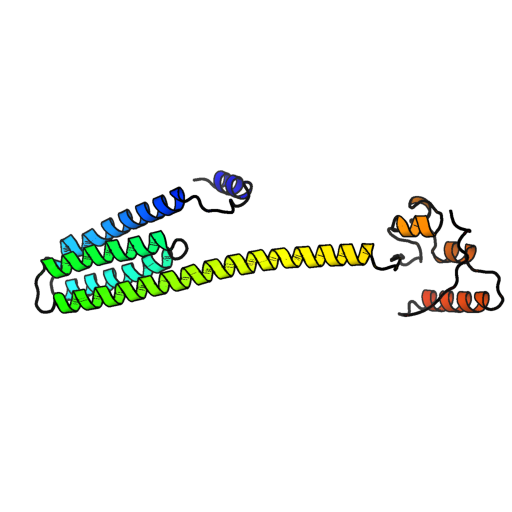31 75 PRO A C 1
ATOM 544 O O . PRO A 1 75 ? -2.177 3.681 -2.268 1.00 83.31 75 PRO A O 1
ATOM 547 N N . LEU A 1 76 ? -2.738 5.193 -0.718 1.00 84.12 76 LEU A N 1
ATOM 548 C CA . LEU A 1 76 ? -2.258 6.340 -1.496 1.00 84.12 76 LEU A CA 1
ATOM 549 C C . LEU A 1 76 ? -0.744 6.273 -1.765 1.00 84.12 76 LEU A C 1
ATOM 551 O O . LEU A 1 76 ? -0.298 6.579 -2.861 1.00 84.12 76 LEU A O 1
ATOM 555 N N . ALA A 1 77 ? 0.059 5.882 -0.778 1.00 89.00 77 ALA A N 1
ATOM 556 C CA . ALA A 1 77 ? 1.508 5.825 -0.929 1.00 89.00 77 ALA A CA 1
ATOM 557 C C . ALA A 1 77 ? 1.939 4.617 -1.775 1.00 89.00 77 ALA A C 1
ATOM 559 O O . ALA A 1 77 ? 2.802 4.756 -2.637 1.00 89.00 77 ALA A O 1
ATOM 560 N N . ALA A 1 78 ? 1.289 3.465 -1.590 1.00 89.00 78 ALA A N 1
ATOM 561 C CA . ALA A 1 78 ? 1.535 2.276 -2.402 1.00 89.00 78 ALA A CA 1
ATOM 562 C C . ALA A 1 78 ? 1.169 2.480 -3.882 1.00 89.00 78 ALA A C 1
ATOM 564 O O . ALA A 1 78 ? 1.926 2.085 -4.764 1.00 89.00 78 ALA A O 1
ATOM 565 N N . THR A 1 79 ? 0.041 3.135 -4.173 1.00 88.88 79 THR A N 1
ATOM 566 C CA . THR A 1 79 ? -0.334 3.457 -5.562 1.00 88.88 79 THR A CA 1
ATOM 567 C C . THR A 1 79 ? 0.660 4.412 -6.213 1.00 88.88 79 THR A C 1
ATOM 569 O O . THR A 1 79 ? 1.095 4.158 -7.333 1.00 88.88 79 THR A O 1
ATOM 572 N N . VAL A 1 80 ? 1.089 5.458 -5.502 1.00 91.31 80 VAL A N 1
ATOM 573 C CA . VAL A 1 80 ? 2.121 6.383 -5.993 1.00 91.31 80 VAL A CA 1
ATOM 574 C C . VAL A 1 80 ? 3.450 5.664 -6.247 1.00 91.31 80 VAL A C 1
ATOM 576 O O . VAL A 1 80 ? 4.043 5.876 -7.301 1.00 91.31 80 VAL A O 1
ATOM 579 N N . TRP A 1 81 ? 3.888 4.782 -5.342 1.00 92.50 81 TRP A N 1
ATOM 580 C CA . TRP A 1 81 ? 5.085 3.953 -5.531 1.00 92.50 81 TRP A CA 1
ATOM 581 C C . TRP A 1 81 ? 5.028 3.158 -6.840 1.00 92.50 81 TRP A C 1
ATOM 583 O O . TRP A 1 81 ? 5.925 3.267 -7.676 1.00 92.50 81 TRP A O 1
ATOM 593 N N . VAL A 1 82 ? 3.948 2.390 -7.029 1.00 93.50 82 VAL A N 1
ATOM 594 C CA . VAL A 1 82 ? 3.778 1.530 -8.207 1.00 93.50 82 VAL A CA 1
ATOM 595 C C . VAL A 1 82 ? 3.747 2.363 -9.485 1.00 93.50 82 VAL A C 1
ATOM 597 O O . VAL A 1 82 ? 4.420 2.004 -10.448 1.00 93.50 82 VAL A O 1
ATOM 600 N N . LEU A 1 83 ? 3.016 3.481 -9.498 1.00 93.38 83 LEU A N 1
ATOM 601 C CA . LEU A 1 83 ? 2.896 4.335 -10.681 1.00 93.38 83 LEU A CA 1
ATOM 602 C C . LEU A 1 83 ? 4.222 4.994 -11.057 1.00 93.38 83 LEU A C 1
ATOM 604 O O . LEU A 1 83 ? 4.613 4.924 -12.218 1.00 93.38 83 LEU A O 1
ATOM 608 N N . VAL A 1 84 ? 4.930 5.599 -10.099 1.00 93.38 84 VAL A N 1
ATOM 609 C CA . VAL A 1 84 ? 6.207 6.282 -10.367 1.00 93.38 84 VAL A CA 1
ATOM 610 C C . VAL A 1 84 ? 7.249 5.293 -10.882 1.00 93.38 84 VAL A C 1
ATOM 612 O O . VAL A 1 84 ? 7.903 5.562 -11.889 1.00 93.38 84 VAL A O 1
ATOM 615 N N . LEU A 1 85 ? 7.370 4.128 -10.240 1.00 93.25 85 LEU A N 1
ATOM 616 C CA . LEU A 1 85 ? 8.356 3.125 -10.635 1.00 93.25 85 LEU A CA 1
ATOM 617 C C . LEU A 1 85 ? 8.009 2.483 -11.990 1.00 93.25 85 LEU A C 1
ATOM 619 O O . LEU A 1 85 ? 8.892 2.311 -12.828 1.00 93.25 85 LEU A 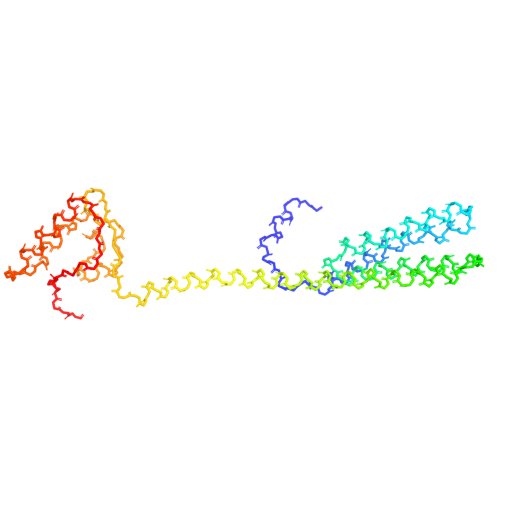O 1
ATOM 623 N N . SER A 1 86 ? 6.726 2.193 -12.242 1.00 93.00 86 SER A N 1
ATOM 624 C CA . SER A 1 86 ? 6.270 1.636 -13.527 1.00 93.00 86 SER A CA 1
ATOM 625 C C . SER A 1 86 ? 6.413 2.638 -14.672 1.00 93.00 86 SER A C 1
ATOM 627 O O . SER A 1 86 ? 6.785 2.241 -15.770 1.00 93.00 86 SER A O 1
ATOM 629 N N . LEU A 1 87 ? 6.162 3.930 -14.430 1.00 93.88 87 LEU A N 1
ATOM 630 C CA . LEU A 1 87 ? 6.392 4.987 -15.419 1.00 93.88 87 LEU A CA 1
ATOM 631 C C . LEU A 1 87 ? 7.879 5.127 -15.747 1.00 93.88 87 LEU A C 1
ATOM 633 O O . LEU A 1 87 ? 8.228 5.203 -16.920 1.00 93.88 87 LEU A O 1
ATOM 637 N N . GLY A 1 88 ? 8.753 5.112 -14.737 1.00 92.00 88 GLY A N 1
ATOM 638 C CA . GLY A 1 88 ? 10.199 5.172 -14.952 1.00 92.00 88 GLY A CA 1
ATOM 639 C C . GLY A 1 88 ? 10.725 3.974 -15.744 1.00 92.00 88 GLY A C 1
ATOM 640 O O . GLY A 1 88 ? 11.465 4.146 -16.711 1.00 92.00 88 GLY A O 1
ATOM 641 N N . PHE A 1 89 ? 10.289 2.760 -15.397 1.00 92.12 89 PHE A N 1
ATOM 642 C CA . PHE A 1 89 ? 10.688 1.558 -16.129 1.00 92.12 89 PHE A CA 1
ATOM 643 C C . PHE A 1 89 ? 10.074 1.489 -17.534 1.00 92.12 89 PHE A C 1
ATOM 645 O O . PHE A 1 89 ? 10.758 1.140 -18.492 1.00 92.12 89 PHE A O 1
ATOM 652 N N . GLY A 1 90 ? 8.808 1.883 -17.683 1.00 91.56 90 GLY A N 1
ATOM 653 C CA . GLY A 1 90 ? 8.146 1.997 -18.981 1.00 91.56 90 GLY A CA 1
ATOM 654 C C . GLY A 1 90 ? 8.842 3.005 -19.895 1.00 91.56 90 GLY A C 1
ATOM 655 O O . GLY A 1 90 ? 9.046 2.717 -21.070 1.00 91.56 90 GLY A O 1
ATOM 656 N N . ALA A 1 91 ? 9.276 4.147 -19.357 1.00 91.38 91 ALA A N 1
ATOM 657 C CA . ALA A 1 91 ? 10.073 5.117 -20.101 1.00 91.38 91 ALA A CA 1
ATOM 658 C C . ALA A 1 91 ? 11.412 4.517 -20.553 1.00 91.38 91 ALA A C 1
ATOM 660 O O . ALA A 1 91 ? 11.755 4.651 -21.722 1.00 91.38 91 ALA A O 1
ATOM 661 N N . ALA A 1 92 ? 12.123 3.792 -19.681 1.00 89.94 92 ALA A N 1
ATOM 662 C CA . ALA A 1 92 ? 13.361 3.100 -20.052 1.00 89.94 92 ALA A CA 1
ATOM 663 C C . ALA A 1 92 ? 13.146 2.094 -21.201 1.00 89.94 92 ALA A C 1
ATOM 665 O O . ALA A 1 92 ? 13.918 2.076 -22.156 1.00 89.94 92 ALA A O 1
ATOM 666 N N . LEU A 1 93 ? 12.059 1.312 -21.151 1.00 89.31 93 LEU A N 1
ATOM 667 C CA . LEU A 1 93 ? 11.695 0.355 -22.204 1.00 89.31 93 LEU A CA 1
ATOM 668 C C . LEU A 1 93 ? 11.383 1.030 -23.546 1.00 89.31 93 LEU A C 1
ATOM 670 O O . LEU A 1 93 ? 11.727 0.492 -24.595 1.00 89.31 93 LEU A O 1
ATOM 674 N N . LEU A 1 94 ? 10.701 2.178 -23.519 1.00 88.56 94 LEU A N 1
ATOM 675 C CA . LEU A 1 94 ? 10.339 2.916 -24.730 1.00 88.56 94 LEU A CA 1
ATOM 676 C C . LEU A 1 94 ? 11.538 3.655 -25.339 1.00 88.56 94 LEU A C 1
ATOM 678 O O . LEU A 1 94 ? 11.623 3.741 -26.560 1.00 88.56 94 LEU A O 1
ATOM 682 N N . LEU A 1 95 ? 12.452 4.164 -24.506 1.00 88.25 95 LEU A N 1
ATOM 683 C CA . LEU A 1 95 ? 13.674 4.846 -24.947 1.00 88.25 95 LEU A CA 1
ATOM 684 C C . LEU A 1 95 ? 14.687 3.887 -25.583 1.00 88.25 95 LEU A C 1
ATOM 686 O O . LEU A 1 95 ? 15.363 4.274 -26.529 1.00 88.25 95 LEU A O 1
ATOM 690 N N . ASP A 1 96 ? 14.769 2.650 -25.089 1.00 85.31 96 ASP A N 1
ATOM 691 C CA . ASP A 1 96 ? 15.616 1.596 -25.662 1.00 85.31 96 ASP A CA 1
ATOM 692 C C . ASP A 1 96 ? 15.179 1.209 -27.089 1.00 85.31 96 ASP A C 1
ATOM 694 O O . ASP A 1 96 ? 16.003 0.871 -27.932 1.00 85.31 96 ASP A O 1
ATOM 698 N N . GLY A 1 97 ? 13.877 1.291 -27.393 1.00 76.94 97 GLY A N 1
ATOM 699 C CA . GLY A 1 97 ? 13.360 1.124 -28.758 1.00 76.94 97 GLY A CA 1
ATOM 700 C C . GLY A 1 97 ? 13.536 -0.276 -29.367 1.00 76.94 97 GLY A C 1
ATOM 701 O O . GLY A 1 97 ? 13.256 -0.460 -30.551 1.00 76.94 97 GLY A O 1
ATOM 702 N N . GLY A 1 98 ? 13.974 -1.271 -28.587 1.00 78.31 98 GLY A N 1
ATOM 703 C CA . GLY A 1 98 ? 14.204 -2.636 -29.058 1.00 78.31 98 GLY A CA 1
ATOM 704 C C . GLY A 1 98 ? 12.940 -3.357 -29.551 1.00 78.31 98 GLY A C 1
ATOM 705 O O . GLY A 1 98 ? 11.804 -3.024 -29.193 1.00 78.31 98 GLY A O 1
ATOM 706 N N . HIS A 1 99 ? 13.133 -4.411 -30.351 1.00 74.88 99 HIS A N 1
ATOM 707 C CA . HIS A 1 99 ? 12.040 -5.254 -30.843 1.00 74.88 99 HIS A CA 1
ATOM 708 C C . HIS A 1 99 ? 11.202 -5.790 -29.665 1.00 74.88 99 HIS A C 1
ATOM 710 O O . HIS A 1 99 ? 11.723 -6.366 -28.711 1.00 74.88 99 HIS A O 1
ATOM 716 N N . GLY A 1 100 ? 9.886 -5.556 -29.700 1.00 81.88 100 GLY A N 1
ATOM 717 C CA . GLY A 1 100 ? 8.969 -5.959 -28.627 1.00 81.88 100 GLY A CA 1
ATOM 718 C C . GLY A 1 100 ? 8.875 -5.001 -27.428 1.00 81.88 100 GLY A C 1
ATOM 719 O O . GLY A 1 100 ? 8.193 -5.336 -26.458 1.00 81.88 100 GLY A O 1
ATOM 720 N N . ALA A 1 101 ? 9.481 -3.806 -27.471 1.00 85.81 101 ALA A N 1
ATOM 721 C CA . ALA A 1 101 ? 9.359 -2.788 -26.415 1.00 85.81 101 ALA A CA 1
ATOM 722 C C . ALA A 1 101 ? 7.897 -2.465 -26.048 1.00 85.81 101 ALA A C 1
ATOM 724 O O . ALA A 1 101 ? 7.546 -2.443 -24.868 1.00 85.81 101 ALA A O 1
ATOM 725 N N . LEU A 1 102 ? 7.020 -2.317 -27.049 1.00 88.00 102 LEU A N 1
ATOM 726 C CA . LEU A 1 102 ? 5.583 -2.093 -26.840 1.00 88.00 102 LEU A CA 1
ATOM 727 C C . LEU A 1 102 ? 4.901 -3.267 -26.123 1.00 88.00 102 LEU A C 1
ATOM 729 O O . LEU A 1 102 ? 4.075 -3.047 -25.241 1.00 88.00 102 LEU A O 1
ATOM 733 N N . GLY A 1 103 ? 5.271 -4.508 -26.456 1.00 90.06 103 GLY A N 1
ATOM 734 C CA . GLY A 1 103 ? 4.747 -5.703 -25.790 1.00 90.06 103 GLY A CA 1
ATOM 735 C C . GLY A 1 103 ? 5.178 -5.777 -24.323 1.00 90.06 103 GLY A C 1
ATOM 736 O O . GLY A 1 103 ? 4.343 -5.988 -23.443 1.00 90.06 103 GLY A O 1
ATOM 737 N N . LYS A 1 104 ? 6.463 -5.512 -24.046 1.00 89.12 104 LYS A N 1
ATOM 738 C CA . LYS A 1 104 ? 7.008 -5.423 -22.678 1.00 89.12 104 LYS A CA 1
ATOM 739 C C . LYS A 1 104 ? 6.310 -4.320 -21.869 1.00 89.12 104 LYS A C 1
ATOM 741 O O . LYS A 1 104 ? 5.909 -4.554 -20.730 1.00 89.12 104 LYS A O 1
ATOM 746 N N . ALA A 1 105 ? 6.103 -3.145 -22.467 1.00 91.19 105 ALA A N 1
ATOM 747 C CA . ALA A 1 105 ? 5.404 -2.027 -21.834 1.00 91.19 105 ALA A CA 1
ATOM 748 C C . ALA A 1 105 ? 3.925 -2.347 -21.548 1.00 91.19 105 ALA A C 1
ATOM 750 O O . ALA A 1 105 ? 3.438 -2.066 -20.452 1.00 91.19 105 ALA A O 1
ATOM 751 N N . ALA A 1 106 ? 3.218 -2.987 -22.485 1.00 92.44 106 ALA A N 1
ATOM 752 C CA . ALA A 1 106 ? 1.838 -3.423 -22.278 1.00 92.44 106 ALA A CA 1
ATOM 753 C C . ALA A 1 106 ? 1.730 -4.430 -21.119 1.00 92.44 106 ALA A C 1
ATOM 755 O O . ALA A 1 106 ? 0.875 -4.279 -20.243 1.00 92.44 106 ALA A O 1
ATOM 756 N N . LEU A 1 107 ? 2.643 -5.405 -21.060 1.00 93.44 107 LEU A N 1
ATOM 757 C CA . LEU A 1 107 ? 2.701 -6.376 -19.968 1.00 93.44 107 LEU A CA 1
ATOM 758 C C . LEU A 1 107 ? 2.965 -5.696 -18.615 1.00 93.4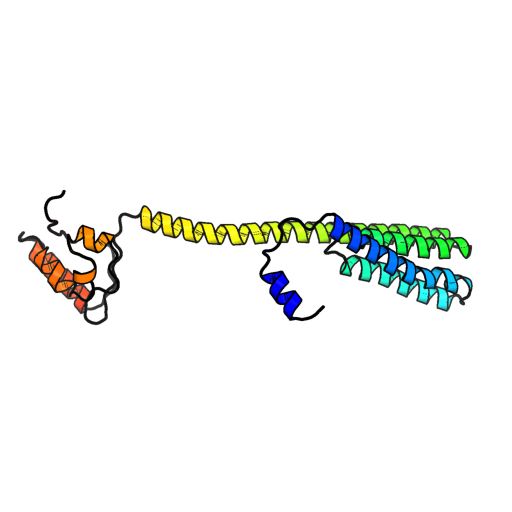4 107 LEU A C 1
ATOM 760 O O . LEU A 1 107 ? 2.302 -6.016 -17.626 1.00 93.44 107 LEU A O 1
ATOM 764 N N . LEU A 1 108 ? 3.874 -4.716 -18.576 1.00 93.69 108 LEU A N 1
ATOM 765 C CA . LEU A 1 108 ? 4.157 -3.914 -17.383 1.00 93.69 108 LEU A CA 1
ATOM 766 C C . LEU A 1 108 ? 2.920 -3.132 -16.909 1.00 93.69 108 LEU A C 1
ATOM 768 O O . LEU A 1 108 ? 2.645 -3.073 -15.707 1.00 93.69 108 LEU A O 1
ATOM 772 N N . ILE A 1 109 ? 2.139 -2.563 -17.831 1.00 94.06 109 ILE A N 1
ATOM 773 C CA . ILE A 1 109 ? 0.886 -1.865 -17.510 1.00 94.06 109 ILE A CA 1
ATOM 774 C C . ILE A 1 109 ? -0.136 -2.840 -16.910 1.00 94.06 109 ILE A C 1
ATOM 776 O O . ILE A 1 109 ? -0.677 -2.573 -15.836 1.00 94.06 109 ILE A O 1
ATOM 780 N N . CYS A 1 110 ? -0.367 -3.996 -17.537 1.00 95.88 110 CYS A N 1
ATOM 781 C CA . CYS A 1 110 ? -1.267 -5.022 -16.999 1.00 95.88 110 CYS A CA 1
ATOM 782 C C . CYS A 1 110 ? -0.831 -5.508 -15.607 1.00 95.88 110 CYS A C 1
ATOM 784 O O . CYS A 1 110 ? -1.654 -5.646 -14.694 1.00 95.88 110 CYS A O 1
ATOM 786 N N . TYR A 1 111 ? 0.470 -5.729 -15.423 1.00 93.81 111 TYR A N 1
ATOM 787 C CA . TYR A 1 111 ? 1.038 -6.137 -14.146 1.00 93.81 111 TYR A CA 1
ATOM 788 C C . TYR A 1 111 ? 0.853 -5.063 -13.066 1.00 93.81 111 TYR A C 1
ATOM 790 O O . TYR A 1 111 ? 0.309 -5.347 -11.997 1.00 93.81 111 TYR A O 1
ATOM 798 N N . SER A 1 112 ? 1.230 -3.816 -13.351 1.00 92.94 112 SER A N 1
ATOM 799 C CA . SER A 1 112 ? 1.088 -2.698 -12.411 1.00 92.94 112 SER A CA 1
ATOM 800 C C . SER A 1 112 ? -0.375 -2.462 -12.016 1.00 92.94 112 SER A C 1
ATOM 802 O O . SER A 1 112 ? -0.662 -2.290 -10.830 1.00 92.94 112 SER A O 1
ATOM 804 N N . ALA A 1 113 ? -1.317 -2.564 -12.960 1.00 93.81 113 ALA A N 1
ATOM 805 C CA . ALA A 1 113 ? -2.751 -2.500 -12.679 1.00 93.81 113 ALA A CA 1
ATOM 806 C C . ALA A 1 113 ? -3.202 -3.616 -11.719 1.00 93.81 113 ALA A C 1
ATOM 808 O O . ALA A 1 113 ? -3.976 -3.368 -10.789 1.00 93.81 113 ALA A O 1
ATOM 809 N N . THR A 1 114 ? -2.682 -4.832 -11.905 1.00 93.19 114 THR A N 1
ATOM 810 C CA . THR A 1 114 ? -2.955 -5.973 -11.020 1.00 93.19 114 THR A CA 1
ATOM 811 C C . THR A 1 114 ? -2.417 -5.724 -9.611 1.00 93.19 114 THR A C 1
ATOM 813 O O . THR A 1 114 ? -3.147 -5.915 -8.637 1.00 93.19 114 THR A O 1
ATOM 816 N N . VAL A 1 115 ? -1.183 -5.226 -9.480 1.00 91.88 115 VAL A N 1
ATOM 817 C CA . VAL A 1 115 ? -0.582 -4.886 -8.178 1.00 91.88 115 VAL A CA 1
ATOM 818 C C . VAL A 1 115 ? -1.379 -3.785 -7.480 1.00 91.88 115 VAL A C 1
ATOM 820 O O . VAL A 1 115 ? -1.734 -3.939 -6.311 1.00 91.88 115 VAL A O 1
ATOM 823 N N . VAL A 1 116 ? -1.735 -2.708 -8.188 1.00 90.50 116 VAL A N 1
ATOM 824 C CA . VAL A 1 116 ? -2.568 -1.624 -7.639 1.00 90.50 116 VAL A CA 1
ATOM 825 C C . VAL A 1 116 ? -3.904 -2.168 -7.136 1.00 90.50 116 VAL A C 1
ATOM 827 O O . VAL A 1 116 ? -4.307 -1.861 -6.012 1.00 9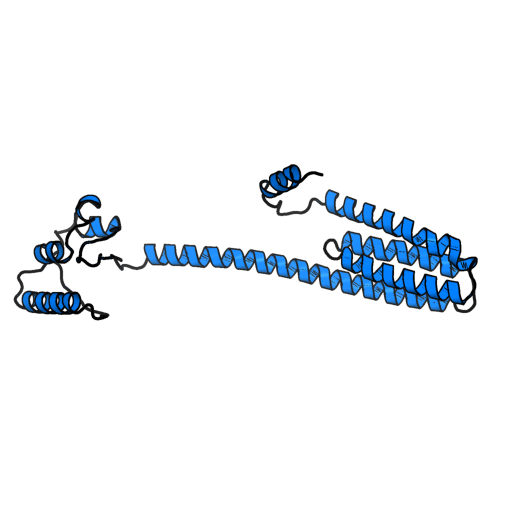0.50 116 VAL A O 1
ATOM 830 N N . ARG A 1 117 ? -4.575 -3.020 -7.919 1.00 89.75 117 ARG A N 1
ATOM 831 C CA . ARG A 1 117 ? -5.844 -3.636 -7.516 1.00 89.75 117 ARG A CA 1
ATOM 832 C C . ARG A 1 117 ? -5.683 -4.491 -6.258 1.00 89.75 117 ARG A C 1
ATOM 834 O O . ARG A 1 117 ? -6.475 -4.337 -5.328 1.00 89.75 117 ARG A O 1
ATOM 841 N N . SER A 1 118 ? -4.653 -5.332 -6.200 1.00 88.12 118 SER A N 1
ATOM 842 C CA . SER A 1 118 ? -4.343 -6.165 -5.030 1.00 88.12 118 SER A CA 1
ATOM 843 C C . SER A 1 118 ? -4.095 -5.323 -3.780 1.00 88.12 118 SER A C 1
ATOM 845 O O . SER A 1 118 ? -4.670 -5.595 -2.726 1.00 88.12 118 SER A O 1
ATOM 847 N N . VAL A 1 119 ? -3.321 -4.242 -3.900 1.00 86.25 119 VAL A N 1
ATOM 848 C CA . VAL A 1 119 ? -3.071 -3.290 -2.809 1.00 86.25 119 VAL A CA 1
ATOM 849 C C . VAL A 1 119 ? -4.366 -2.629 -2.338 1.00 86.25 119 VAL A C 1
ATOM 851 O O . VAL A 1 119 ? -4.597 -2.534 -1.133 1.00 86.25 119 VAL A O 1
ATOM 854 N N . MET A 1 120 ? -5.238 -2.194 -3.253 1.00 84.56 120 MET A N 1
ATOM 855 C CA . MET A 1 120 ? -6.517 -1.571 -2.891 1.00 84.56 120 MET A CA 1
ATOM 856 C C . MET A 1 120 ? -7.455 -2.545 -2.171 1.00 84.56 120 MET A C 1
ATOM 858 O O . MET A 1 120 ? -8.094 -2.163 -1.189 1.00 84.56 120 MET A O 1
ATOM 862 N N . VAL A 1 121 ? -7.536 -3.797 -2.629 1.00 84.44 121 VAL A N 1
ATOM 863 C CA . VAL A 1 121 ? -8.320 -4.852 -1.963 1.00 84.44 121 VAL A CA 1
ATOM 864 C C . VAL A 1 121 ? -7.763 -5.133 -0.567 1.00 84.44 121 VAL A C 1
ATOM 866 O O . VAL A 1 121 ? -8.527 -5.211 0.400 1.00 84.44 121 VAL A O 1
ATOM 869 N N . ASN A 1 122 ? -6.439 -5.213 -0.441 1.00 79.56 122 ASN A N 1
ATOM 870 C CA . ASN A 1 122 ? -5.779 -5.432 0.838 1.00 79.56 122 ASN A CA 1
ATOM 871 C C . ASN A 1 122 ? -6.053 -4.269 1.809 1.00 79.56 122 ASN A C 1
ATOM 873 O O . ASN A 1 122 ? -6.501 -4.482 2.932 1.00 79.56 122 ASN A O 1
ATOM 877 N N . ALA A 1 123 ? -5.908 -3.024 1.351 1.00 76.38 123 ALA A N 1
ATOM 878 C CA . ALA A 1 123 ? -6.169 -1.835 2.160 1.00 76.38 123 ALA A CA 1
ATOM 879 C C . ALA A 1 123 ? -7.633 -1.727 2.627 1.00 76.38 123 ALA A C 1
ATOM 881 O O . ALA A 1 123 ? -7.887 -1.375 3.779 1.00 76.38 123 ALA A O 1
ATOM 882 N N . ARG A 1 124 ? -8.606 -2.074 1.770 1.00 73.31 124 ARG A N 1
ATOM 883 C CA . ARG A 1 124 ? -10.028 -2.156 2.161 1.00 73.31 124 ARG A CA 1
ATOM 884 C C . ARG A 1 124 ? -10.256 -3.211 3.240 1.00 73.31 124 ARG A C 1
ATOM 886 O O . ARG A 1 124 ? -10.993 -2.962 4.188 1.00 73.31 124 ARG A O 1
ATOM 893 N N . SER A 1 125 ? -9.593 -4.357 3.112 1.00 71.12 125 SER A N 1
ATOM 894 C CA . SER A 1 125 ? -9.673 -5.442 4.092 1.00 71.12 125 SER A CA 1
ATOM 895 C C . SER A 1 125 ? -9.094 -5.026 5.446 1.00 71.12 125 SER A C 1
ATOM 897 O O . SER A 1 125 ? -9.674 -5.355 6.475 1.00 71.12 125 SER A O 1
ATOM 899 N N . PHE A 1 126 ? -8.001 -4.256 5.469 1.00 67.69 126 PHE A N 1
ATOM 900 C CA . PHE A 1 126 ? -7.465 -3.670 6.704 1.00 67.69 126 PHE A CA 1
ATOM 901 C C . PHE A 1 126 ? -8.427 -2.665 7.346 1.00 67.69 126 PHE A C 1
ATOM 903 O O . PHE A 1 126 ? -8.620 -2.715 8.556 1.00 67.69 126 PHE A O 1
ATOM 910 N N . GLY A 1 127 ? -9.067 -1.796 6.555 1.00 63.72 127 GLY A N 1
ATOM 911 C CA . GLY A 1 127 ? -10.077 -0.860 7.064 1.00 63.72 127 GLY A CA 1
ATOM 912 C C . GLY A 1 127 ? -11.268 -1.577 7.705 1.00 63.72 127 GLY A C 1
ATOM 913 O O . GLY A 1 127 ? -11.617 -1.291 8.846 1.00 63.72 127 GLY A O 1
ATOM 914 N N . ALA A 1 128 ? -11.817 -2.580 7.016 1.00 63.34 128 ALA A N 1
ATOM 915 C CA . ALA A 1 128 ? -12.917 -3.392 7.534 1.00 63.34 128 ALA A CA 1
ATOM 916 C C . ALA A 1 128 ? -12.529 -4.176 8.803 1.00 63.34 128 ALA A C 1
ATOM 918 O O . ALA A 1 128 ? -13.345 -4.326 9.708 1.00 63.34 128 ALA A O 1
ATOM 919 N N . ARG A 1 129 ? -11.280 -4.653 8.893 1.00 58.84 129 ARG A N 1
ATOM 920 C CA . ARG A 1 129 ? -10.752 -5.321 10.094 1.00 58.84 129 ARG A CA 1
ATOM 921 C C . ARG A 1 129 ? -10.630 -4.362 11.275 1.00 58.84 129 ARG A C 1
ATOM 923 O O . ARG A 1 129 ? -11.066 -4.727 12.356 1.00 58.84 129 ARG A O 1
ATOM 930 N N . LEU A 1 130 ? -10.129 -3.142 11.065 1.00 60.59 130 LEU A N 1
ATOM 931 C CA . LEU A 1 130 ? -10.077 -2.120 12.119 1.00 60.59 130 LEU A CA 1
ATOM 932 C C . LEU A 1 130 ? -11.479 -1.720 12.603 1.00 60.59 130 LEU A C 1
ATOM 934 O O . LEU A 1 130 ? -11.681 -1.525 13.797 1.00 60.59 130 LEU A O 1
ATOM 938 N N . GLU A 1 131 ? -12.453 -1.606 11.697 1.00 61.06 131 GLU A N 1
ATOM 939 C CA . GLU A 1 131 ? -13.848 -1.331 12.067 1.00 61.06 131 GLU A CA 1
ATOM 940 C C . GLU A 1 131 ? -14.481 -2.494 12.843 1.00 61.06 131 GLU A C 1
ATOM 942 O O . GLU A 1 131 ? -15.216 -2.270 13.807 1.00 61.06 131 GLU A O 1
ATOM 947 N N . ALA A 1 132 ? -14.185 -3.735 12.449 1.00 59.31 132 ALA A N 1
ATOM 948 C CA . ALA A 1 132 ? -14.634 -4.929 13.156 1.00 59.31 132 ALA A CA 1
ATOM 949 C C . ALA A 1 132 ? -13.993 -5.048 14.549 1.00 59.31 132 ALA A C 1
ATOM 951 O O . ALA A 1 132 ? -14.690 -5.374 15.506 1.00 59.31 132 ALA A O 1
ATOM 952 N N . GLU A 1 133 ? -12.707 -4.726 14.681 1.00 59.22 133 GLU A N 1
ATOM 953 C CA . GLU A 1 133 ? -11.969 -4.717 15.949 1.00 59.22 133 GLU A CA 1
ATOM 954 C C . GLU A 1 133 ? -12.498 -3.617 16.885 1.00 59.22 133 GLU A C 1
ATOM 956 O O . GLU A 1 133 ? -12.864 -3.900 18.024 1.00 59.22 133 GLU A O 1
ATOM 961 N N . ALA A 1 134 ? -12.729 -2.404 16.368 1.00 59.09 134 ALA A N 1
ATOM 962 C CA . ALA A 1 134 ? -13.372 -1.322 17.119 1.00 59.09 134 ALA A CA 1
ATOM 963 C C . ALA A 1 134 ? -14.814 -1.659 17.554 1.00 59.09 134 ALA A C 1
ATOM 965 O O . ALA A 1 134 ? -15.261 -1.237 18.623 1.00 59.09 134 ALA A O 1
ATOM 966 N N . ARG A 1 135 ? -15.563 -2.424 16.745 1.00 55.22 135 ARG A N 1
ATOM 967 C CA . ARG A 1 135 ? -16.887 -2.951 17.129 1.00 55.22 135 ARG A CA 1
ATOM 968 C C . ARG A 1 135 ? -16.802 -4.081 18.154 1.00 55.22 135 ARG A C 1
ATOM 970 O O . ARG A 1 135 ? -17.705 -4.188 18.982 1.00 55.22 135 ARG A O 1
ATOM 977 N N . SER A 1 136 ? -15.762 -4.909 18.103 1.00 52.34 136 SER A N 1
ATOM 978 C CA . SER A 1 136 ? -15.522 -5.983 19.072 1.00 52.34 136 SER A CA 1
ATOM 979 C C . SER A 1 136 ? -15.206 -5.416 20.457 1.00 52.34 136 SER A C 1
ATOM 981 O O . SER A 1 136 ? -15.790 -5.858 21.445 1.00 52.34 136 SER A O 1
ATOM 983 N N . ASP A 1 137 ? -14.386 -4.365 20.528 1.00 53.44 137 ASP A N 1
ATOM 984 C CA . ASP A 1 137 ? -14.111 -3.654 21.783 1.00 53.44 137 ASP A CA 1
ATOM 985 C C . ASP A 1 137 ? -15.384 -3.022 22.369 1.00 53.44 137 ASP A C 1
ATOM 987 O O . ASP A 1 137 ? -15.611 -3.064 23.578 1.00 53.44 137 ASP A O 1
ATOM 991 N N . ARG A 1 138 ? -16.276 -2.519 21.503 1.00 48.69 138 ARG A N 1
ATOM 992 C CA . ARG A 1 138 ? -17.590 -1.994 21.906 1.00 48.69 138 ARG A CA 1
ATOM 993 C C . ARG A 1 138 ? -18.511 -3.074 22.488 1.00 48.69 138 ARG A C 1
ATOM 995 O O . ARG A 1 138 ? -19.293 -2.780 23.384 1.00 48.69 138 ARG A O 1
ATOM 1002 N N . GLN A 1 139 ? -18.441 -4.315 21.999 1.00 43.81 139 GLN A N 1
ATOM 1003 C CA . GLN A 1 139 ? -19.265 -5.416 22.518 1.00 43.81 139 GLN A CA 1
ATOM 1004 C C . GLN A 1 139 ? -18.843 -5.860 23.926 1.00 43.81 139 GLN A C 1
ATOM 1006 O O . GLN A 1 139 ? -19.714 -6.187 24.729 1.00 43.81 139 GLN A O 1
ATOM 1011 N N . ASN A 1 140 ? -17.553 -5.789 24.274 1.00 47.06 140 ASN A N 1
ATOM 1012 C CA . ASN A 1 140 ? -17.102 -6.041 25.651 1.00 47.06 140 ASN A CA 1
ATOM 1013 C C . ASN A 1 140 ? -17.639 -4.995 26.647 1.00 47.06 140 ASN A C 1
ATOM 1015 O O . ASN A 1 140 ? -17.935 -5.330 27.793 1.00 47.06 140 ASN A O 1
ATOM 1019 N N . GLU A 1 141 ? -17.834 -3.749 26.208 1.00 47.59 141 GLU A N 1
ATOM 1020 C CA . GLU A 1 141 ? -18.458 -2.693 27.017 1.00 47.59 141 GLU A CA 1
ATOM 1021 C C . GLU A 1 141 ? -19.961 -2.958 27.242 1.00 47.59 141 GLU A C 1
ATOM 1023 O O . GLU A 1 141 ? -20.479 -2.717 28.330 1.00 47.59 141 GLU A O 1
ATOM 1028 N N . VAL A 1 142 ? -20.651 -3.551 26.258 1.00 50.03 142 VAL A N 1
ATOM 1029 C CA . VAL A 1 142 ? -22.070 -3.939 26.373 1.00 50.03 142 VAL A CA 1
ATOM 1030 C C . VAL A 1 142 ? -22.262 -5.161 27.274 1.00 50.03 142 VAL A C 1
ATOM 1032 O O . VAL A 1 142 ? -23.265 -5.223 27.971 1.00 50.03 142 VAL A O 1
ATOM 1035 N N . ILE A 1 143 ? -21.307 -6.095 27.355 1.00 52.97 143 ILE A N 1
ATOM 1036 C CA . ILE A 1 143 ? -21.371 -7.184 28.350 1.00 52.97 143 ILE A CA 1
ATOM 1037 C C . ILE A 1 143 ? -21.234 -6.620 29.771 1.00 52.97 143 ILE A C 1
ATOM 1039 O O . ILE A 1 143 ? -21.968 -7.044 30.658 1.00 52.97 143 ILE A O 1
ATOM 1043 N N . GLY A 1 144 ? -20.364 -5.626 29.983 1.00 51.31 144 GLY A N 1
ATOM 1044 C CA . GLY A 1 144 ? -20.234 -4.937 31.271 1.00 51.31 144 GLY A CA 1
ATOM 1045 C C . GLY A 1 144 ? -21.466 -4.108 31.637 1.00 51.31 144 GLY A C 1
ATOM 1046 O O . GLY A 1 144 ? -21.889 -4.131 32.787 1.00 51.31 144 GLY A O 1
ATOM 1047 N N . LEU A 1 145 ? -22.072 -3.423 30.663 1.00 49.53 145 LEU A N 1
ATOM 1048 C CA . LEU A 1 145 ? -23.296 -2.646 30.870 1.00 49.53 145 LEU A CA 1
ATOM 1049 C C . LEU A 1 145 ? -24.531 -3.525 31.033 1.00 49.53 145 LEU A C 1
ATOM 1051 O O . LEU A 1 145 ? -25.381 -3.174 31.830 1.00 49.53 145 LEU A O 1
ATOM 1055 N N . LEU A 1 146 ? -24.611 -4.676 30.364 1.00 51.25 146 LEU A N 1
ATOM 1056 C CA . LEU A 1 146 ? -25.675 -5.650 30.593 1.00 51.25 146 LEU A CA 1
ATOM 1057 C C . LEU A 1 146 ? -25.499 -6.358 31.934 1.00 51.25 146 LEU A C 1
ATOM 1059 O O . LEU A 1 146 ? -26.490 -6.574 32.605 1.00 51.25 146 LEU A O 1
ATOM 1063 N N . LEU A 1 147 ? -24.277 -6.675 32.374 1.00 49.72 147 LEU A N 1
ATOM 1064 C CA . LEU A 1 147 ? -24.038 -7.166 33.740 1.00 49.72 147 LEU A CA 1
ATOM 1065 C C . LEU A 1 147 ? -24.376 -6.108 34.794 1.00 49.72 147 LEU A C 1
ATOM 1067 O O . LEU A 1 147 ? -24.976 -6.451 35.805 1.00 49.72 147 LEU A O 1
ATOM 1071 N N . ARG A 1 148 ? -24.065 -4.833 34.530 1.00 47.84 148 ARG A N 1
ATOM 1072 C CA . ARG A 1 148 ? -24.472 -3.693 35.362 1.00 47.84 148 ARG A CA 1
ATOM 1073 C C . ARG A 1 148 ? -25.996 -3.522 35.377 1.00 47.84 148 ARG A C 1
ATOM 1075 O O . ARG A 1 148 ? -26.564 -3.339 36.441 1.00 47.84 148 ARG A O 1
ATOM 1082 N N . ASP A 1 149 ? -26.661 -3.651 34.227 1.00 50.78 149 ASP A N 1
ATOM 1083 C CA . ASP A 1 149 ? -28.123 -3.583 34.112 1.00 50.78 149 ASP A CA 1
ATOM 1084 C C . ASP A 1 149 ? -28.806 -4.833 34.676 1.00 50.78 149 ASP A C 1
ATOM 1086 O O . ASP A 1 149 ? -29.917 -4.725 35.175 1.00 50.78 149 ASP A O 1
ATOM 1090 N N . PHE A 1 150 ? -28.169 -6.006 34.661 1.00 50.91 150 PHE A N 1
ATOM 1091 C CA . PHE A 1 150 ? -28.655 -7.201 35.354 1.00 50.91 150 PHE A CA 1
ATOM 1092 C C . PHE A 1 150 ? -28.433 -7.097 36.868 1.00 50.91 150 PHE A C 1
ATOM 1094 O O . PHE A 1 150 ? -29.286 -7.561 37.616 1.00 50.91 150 PHE A O 1
ATOM 1101 N N . GLU A 1 151 ? -27.363 -6.450 37.339 1.00 49.12 151 GLU A N 1
ATOM 1102 C CA . GLU A 1 151 ? -27.204 -6.076 38.754 1.00 49.12 151 GLU A CA 1
ATOM 1103 C C . GLU A 1 151 ? -28.239 -5.026 39.195 1.00 49.12 151 GLU A C 1
ATOM 1105 O O . GLU A 1 151 ? -28.752 -5.104 40.314 1.00 49.12 151 GLU A O 1
ATOM 1110 N N . ASP A 1 152 ? -28.583 -4.073 38.323 1.00 48.97 152 ASP A N 1
ATOM 1111 C CA . ASP A 1 152 ? -29.551 -3.014 38.630 1.00 48.97 152 ASP A CA 1
ATOM 1112 C C . ASP A 1 152 ? -31.023 -3.465 38.453 1.00 48.97 152 ASP A C 1
ATOM 1114 O O . ASP A 1 152 ? -31.884 -3.002 39.209 1.00 48.97 152 ASP A O 1
ATOM 1118 N N . HIS A 1 153 ? -31.331 -4.411 37.548 1.00 49.25 153 HIS A N 1
ATOM 1119 C CA . HIS A 1 153 ? -32.705 -4.860 37.236 1.00 49.25 153 HIS A CA 1
ATOM 1120 C C . HIS A 1 153 ? -33.081 -6.278 37.709 1.00 49.25 153 HIS A C 1
ATOM 1122 O O . HIS A 1 153 ? -34.275 -6.593 37.738 1.00 49.25 153 HIS A O 1
ATOM 1128 N N . ALA A 1 154 ? -32.146 -7.148 38.111 1.00 43.78 154 ALA A N 1
ATOM 1129 C CA . ALA A 1 154 ? -32.523 -8.398 38.775 1.00 43.78 154 ALA A CA 1
ATOM 1130 C C . ALA A 1 154 ? -32.839 -8.109 40.249 1.00 43.78 154 ALA A C 1
ATOM 1132 O O . ALA A 1 154 ? -32.039 -7.547 40.989 1.00 43.78 154 ALA A O 1
ATOM 1133 N N . SER A 1 155 ? -34.016 -8.522 40.710 1.00 50.97 155 SER A N 1
ATOM 1134 C CA . SER A 1 155 ? -34.467 -8.369 42.105 1.00 50.97 155 SER A CA 1
ATOM 1135 C C . SER A 1 155 ? -33.715 -9.276 43.099 1.00 50.97 155 SER A C 1
ATOM 1137 O O . SER A 1 155 ? -34.170 -9.479 44.226 1.00 50.97 155 SER A O 1
ATOM 1139 N N . ASP A 1 156 ? -32.574 -9.830 42.688 1.00 56.22 156 ASP A N 1
ATOM 1140 C CA . ASP A 1 156 ? -31.845 -10.877 43.388 1.00 56.22 156 ASP A CA 1
ATOM 1141 C C . ASP A 1 156 ? -30.724 -10.268 44.235 1.00 56.22 156 ASP A C 1
ATOM 1143 O O . ASP A 1 156 ? -29.690 -9.814 43.747 1.00 56.22 156 ASP A O 1
ATOM 1147 N N . LEU A 1 157 ? -30.925 -10.266 45.553 1.00 65.81 157 LEU A N 1
ATOM 1148 C CA . LEU A 1 157 ? -29.889 -9.899 46.512 1.00 65.81 157 LEU A CA 1
ATOM 1149 C C . LEU A 1 157 ? -28.811 -10.992 46.532 1.00 65.81 157 LEU A C 1
ATOM 1151 O O . LEU A 1 157 ? -29.005 -12.057 47.122 1.00 65.81 157 LEU A O 1
ATOM 1155 N N . LEU A 1 158 ? -27.661 -10.723 45.914 1.00 63.50 158 LEU A N 1
ATOM 1156 C CA . LEU A 1 158 ? -26.484 -11.585 46.001 1.00 63.50 158 LEU A CA 1
ATOM 1157 C C . LEU A 1 158 ? -25.724 -11.321 47.307 1.00 63.50 158 LEU A C 1
ATOM 1159 O O . LEU A 1 158 ? -25.465 -10.176 47.682 1.00 63.50 158 LEU A O 1
ATOM 1163 N N . TRP A 1 159 ? -25.363 -12.394 48.005 1.00 70.19 159 TRP A N 1
ATOM 1164 C CA . TRP A 1 159 ? -24.576 -12.353 49.235 1.00 70.19 159 TRP A CA 1
ATOM 1165 C C . TRP A 1 159 ? -23.614 -13.539 49.286 1.00 70.19 159 TRP A C 1
ATOM 1167 O O . TRP A 1 159 ? -23.933 -14.636 48.827 1.00 70.19 159 TRP A O 1
ATOM 1177 N N . GLN A 1 160 ? -22.430 -13.319 49.856 1.00 73.88 160 GLN A N 1
ATOM 1178 C CA . GLN A 1 160 ? -21.389 -14.332 50.009 1.00 73.88 160 GLN A CA 1
ATOM 1179 C C . GLN A 1 160 ? -21.132 -14.614 51.491 1.00 73.88 160 GLN A C 1
ATOM 1181 O O . GLN A 1 160 ? -21.260 -13.727 52.337 1.00 73.88 160 GLN A O 1
ATOM 1186 N N . VAL A 1 161 ? -20.762 -15.860 51.805 1.00 74.62 161 VAL A N 1
ATOM 1187 C CA . VAL A 1 161 ? -20.373 -16.281 53.156 1.00 74.62 161 VAL A CA 1
ATOM 1188 C C . VAL A 1 161 ? -18.993 -16.914 53.200 1.00 74.62 161 VAL A C 1
ATOM 1190 O O . VAL A 1 161 ? -18.600 -17.621 52.272 1.00 74.62 161 VAL A O 1
ATOM 1193 N N . ASP A 1 162 ? -18.271 -16.687 54.296 1.00 75.62 162 ASP A N 1
ATOM 1194 C CA . ASP A 1 162 ? -17.000 -17.349 54.576 1.00 75.62 162 ASP A CA 1
ATOM 1195 C C . ASP A 1 162 ? -17.192 -18.815 55.016 1.00 75.62 162 ASP A C 1
ATOM 1197 O O . ASP A 1 162 ? -18.300 -19.302 55.265 1.00 75.62 162 ASP A O 1
ATOM 1201 N N . LEU A 1 163 ? -16.076 -19.537 55.160 1.00 68.44 163 LEU A N 1
ATOM 1202 C CA . LEU A 1 163 ? -16.059 -20.931 55.625 1.00 68.44 163 LEU A CA 1
ATOM 1203 C C . LEU A 1 163 ? -16.642 -21.121 57.039 1.00 68.44 163 LEU A C 1
ATOM 1205 O O . LEU A 1 163 ? -16.981 -22.254 57.399 1.00 68.44 163 LEU A O 1
ATOM 1209 N N . ALA A 1 164 ? -16.760 -20.041 57.820 1.00 68.88 164 ALA A N 1
ATOM 1210 C CA . ALA A 1 164 ? -17.343 -20.006 59.158 1.00 68.88 164 ALA A CA 1
ATOM 1211 C C . ALA A 1 164 ? -18.832 -19.588 59.161 1.00 68.88 164 ALA A C 1
ATOM 1213 O O . ALA A 1 164 ? -19.457 -19.570 60.224 1.00 68.88 164 ALA A O 1
ATOM 1214 N N . GLY A 1 165 ? -19.426 -19.301 57.997 1.00 66.75 165 GLY A N 1
ATOM 1215 C CA . GLY A 1 165 ? -20.828 -18.903 57.858 1.00 66.75 165 GLY A CA 1
ATOM 1216 C C . GLY A 1 165 ? -21.110 -17.445 58.237 1.00 66.75 165 GLY A C 1
ATOM 1217 O O . GLY A 1 165 ? -22.210 -17.146 58.719 1.00 66.75 165 GLY A O 1
ATOM 1218 N N . ARG A 1 166 ? -20.132 -16.553 58.064 1.00 76.00 166 ARG A N 1
ATOM 1219 C CA . ARG A 1 166 ? -20.265 -15.097 58.225 1.00 76.00 166 ARG A CA 1
ATOM 1220 C C . ARG A 1 166 ? -20.368 -14.408 56.871 1.00 76.00 166 ARG A C 1
ATOM 1222 O O . ARG A 1 166 ? -19.785 -14.904 55.913 1.00 76.00 166 ARG A O 1
ATOM 1229 N N . PHE A 1 167 ? -21.088 -13.292 56.791 1.00 72.00 167 PHE A N 1
ATOM 1230 C CA . PHE A 1 167 ? -21.139 -12.488 55.565 1.00 72.00 167 PHE A CA 1
ATOM 1231 C C . PHE A 1 167 ? -19.756 -11.934 55.212 1.00 72.00 167 PHE A C 1
ATOM 1233 O O . PHE A 1 167 ? -19.020 -11.498 56.097 1.00 72.00 167 PHE A O 1
ATOM 1240 N N . VAL A 1 168 ? -19.431 -11.958 53.920 1.00 66.69 168 VAL A N 1
ATOM 1241 C CA . VAL A 1 168 ? -18.213 -11.370 53.352 1.00 66.69 168 VAL A CA 1
ATOM 1242 C C . VAL A 1 168 ? -18.640 -10.367 52.292 1.00 66.69 168 VAL A C 1
ATOM 1244 O O . VAL A 1 168 ? -19.328 -10.753 51.348 1.00 66.69 168 VAL A O 1
ATOM 1247 N N . GLN A 1 169 ? -18.242 -9.103 52.457 1.00 64.25 169 GLN A N 1
ATOM 1248 C CA . GLN A 1 169 ? -18.544 -8.008 51.522 1.00 64.25 169 GLN A CA 1
ATOM 1249 C C . GLN A 1 169 ? -20.052 -7.863 51.210 1.00 64.25 169 GLN A C 1
ATOM 1251 O O . GLN A 1 169 ? -20.466 -7.991 50.054 1.00 64.25 169 GLN A O 1
ATOM 1256 N N . PRO A 1 170 ? -20.908 -7.609 52.219 1.00 65.31 170 PRO A N 1
ATOM 1257 C CA . PRO A 1 170 ? -22.332 -7.389 51.983 1.00 65.31 170 PRO A CA 1
ATOM 1258 C C . PRO A 1 170 ? -22.560 -6.131 51.131 1.00 65.31 170 PRO A C 1
ATOM 1260 O O . PRO A 1 170 ? -22.016 -5.064 51.414 1.00 65.31 170 PRO A O 1
ATOM 1263 N N . SER A 1 171 ? -23.397 -6.234 50.096 1.00 65.19 171 SER A N 1
ATOM 1264 C CA . SER A 1 171 ? -23.791 -5.071 49.296 1.00 65.19 171 SER A CA 1
ATOM 1265 C C . SER A 1 171 ? -24.645 -4.103 50.124 1.00 65.19 171 SER A C 1
ATOM 1267 O O . SER A 1 171 ? -25.405 -4.515 51.006 1.00 65.19 171 SER A O 1
ATOM 1269 N N . THR A 1 172 ? -24.579 -2.802 49.823 1.00 64.25 172 THR A N 1
ATOM 1270 C CA . THR A 1 172 ? -25.353 -1.775 50.545 1.00 64.25 172 THR A CA 1
ATOM 1271 C C . THR A 1 172 ? -26.853 -2.080 50.534 1.00 64.25 172 THR A C 1
ATOM 1273 O O . THR A 1 172 ? -27.516 -1.902 51.549 1.00 64.25 172 THR A O 1
ATOM 1276 N N . ARG A 1 173 ? -27.381 -2.634 49.431 1.00 64.06 173 ARG A N 1
ATOM 1277 C CA . ARG A 1 173 ? -28.794 -3.034 49.311 1.00 64.06 173 ARG A CA 1
ATOM 1278 C C . ARG A 1 173 ? -29.163 -4.201 50.228 1.00 64.06 173 ARG A C 1
ATOM 1280 O O . ARG A 1 173 ? -30.255 -4.183 50.786 1.00 64.06 173 ARG A O 1
ATOM 1287 N N . LEU A 1 174 ? -28.275 -5.184 50.422 1.00 68.62 174 LEU A N 1
ATOM 1288 C CA . LEU A 1 174 ? -28.487 -6.267 51.392 1.00 68.62 174 LEU A CA 1
ATOM 1289 C C . LEU A 1 174 ? -28.587 -5.697 52.811 1.00 68.62 174 LEU A C 1
ATOM 1291 O O . LEU A 1 174 ? -29.481 -6.074 53.565 1.00 68.62 174 LEU A O 1
ATOM 1295 N N . ALA A 1 175 ? -27.705 -4.758 53.158 1.00 67.06 175 ALA A N 1
ATOM 1296 C CA . ALA A 1 175 ? -27.728 -4.091 54.454 1.00 67.06 175 ALA A CA 1
ATOM 1297 C C . ALA A 1 175 ? -29.035 -3.297 54.653 1.00 67.06 175 ALA A C 1
ATOM 1299 O O . ALA A 1 175 ? -29.710 -3.464 55.672 1.00 67.06 175 ALA A O 1
ATOM 1300 N N . THR A 1 176 ? -29.467 -2.538 53.637 1.00 65.00 176 THR A N 1
ATOM 1301 C CA . THR A 1 176 ? -30.755 -1.824 53.648 1.00 65.00 176 THR A CA 1
ATOM 1302 C C . THR A 1 176 ? -31.943 -2.782 53.781 1.00 65.00 176 THR A C 1
ATOM 1304 O O . THR A 1 176 ? -32.815 -2.548 54.616 1.00 65.00 176 THR A O 1
ATOM 1307 N N . ALA A 1 177 ? -31.958 -3.891 53.034 1.00 66.31 177 ALA A N 1
ATOM 1308 C CA . ALA A 1 177 ? -32.998 -4.915 53.138 1.00 66.31 177 ALA A CA 1
ATOM 1309 C C . ALA A 1 177 ? -33.040 -5.538 54.545 1.00 66.31 177 ALA A C 1
ATOM 1311 O O . ALA A 1 177 ? -34.111 -5.756 55.100 1.00 66.31 177 ALA A O 1
ATOM 1312 N N . LEU A 1 178 ? -31.888 -5.763 55.176 1.00 66.25 178 LEU A N 1
ATOM 1313 C CA . LEU A 1 178 ? -31.800 -6.285 56.544 1.00 66.25 178 LEU A CA 1
ATOM 1314 C C . LEU A 1 178 ? -32.062 -5.221 57.633 1.00 66.25 178 LEU A C 1
ATOM 1316 O O . LEU A 1 178 ? -32.045 -5.551 58.828 1.00 66.25 178 LEU A O 1
ATOM 1320 N N . SER A 1 179 ? -32.329 -3.967 57.239 1.00 61.84 179 SER A N 1
ATOM 1321 C CA . SER A 1 179 ? -32.448 -2.791 58.115 1.00 61.84 179 SER A CA 1
ATOM 1322 C C . SER A 1 179 ? -31.259 -2.665 59.068 1.00 61.84 179 SER A C 1
ATOM 1324 O O . SER A 1 179 ? -31.423 -2.507 60.276 1.00 61.84 179 SER A O 1
ATOM 1326 N N . SER A 1 180 ? -30.054 -2.848 58.534 1.00 64.31 180 SER A N 1
ATOM 1327 C CA . SER A 1 180 ? -28.788 -2.801 59.268 1.00 64.31 180 SER A CA 1
ATOM 1328 C C . SER A 1 180 ? -27.759 -1.998 58.472 1.00 64.31 180 SER A C 1
ATOM 1330 O O . SER A 1 180 ? -27.871 -1.857 57.256 1.00 64.31 180 SER A O 1
ATOM 1332 N N . THR A 1 181 ? -26.748 -1.452 59.141 1.00 66.50 181 THR A N 1
ATOM 1333 C CA . THR A 1 181 ? -25.643 -0.741 58.475 1.00 66.50 181 THR A CA 1
ATOM 1334 C C . THR A 1 181 ? -24.662 -1.765 57.877 1.00 66.50 181 THR A C 1
ATOM 1336 O O . THR A 1 181 ? -24.471 -2.812 58.498 1.00 66.50 181 THR A O 1
ATOM 1339 N N . PRO A 1 182 ? -24.016 -1.517 56.716 1.00 60.62 182 PRO A N 1
ATOM 1340 C CA . PRO A 1 182 ? -23.07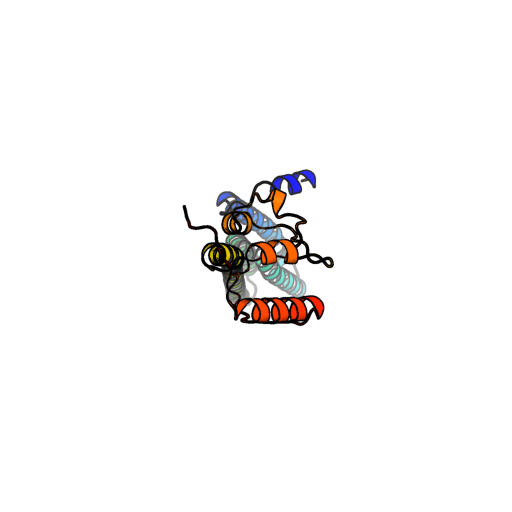5 -2.468 56.103 1.00 60.62 182 PRO A CA 1
ATOM 1341 C C . PRO A 1 182 ? -21.987 -2.966 57.067 1.00 60.62 182 PRO A C 1
ATOM 1343 O O . PRO A 1 182 ? -21.720 -4.164 57.115 1.00 60.62 182 PRO A O 1
ATOM 1346 N N . ASP A 1 183 ? -21.478 -2.078 57.927 1.00 63.06 183 ASP A N 1
ATOM 1347 C CA . ASP A 1 183 ? -20.470 -2.383 58.956 1.00 63.06 183 ASP A CA 1
ATOM 1348 C C . ASP A 1 183 ? -20.962 -3.350 60.047 1.00 63.06 183 ASP A C 1
ATOM 1350 O O . ASP A 1 183 ? -20.164 -3.998 60.715 1.00 63.06 183 ASP A O 1
ATOM 1354 N N . GLN A 1 184 ? -22.277 -3.454 60.257 1.00 62.72 184 GLN A N 1
ATOM 1355 C CA . GLN A 1 184 ? -22.873 -4.389 61.221 1.00 62.72 184 GLN A CA 1
ATOM 1356 C C . GLN A 1 184 ? -23.168 -5.757 60.601 1.00 62.72 184 GLN A C 1
ATOM 1358 O O . GLN A 1 184 ? -23.353 -6.738 61.323 1.00 62.72 184 GLN A O 1
ATOM 1363 N N . VAL A 1 185 ? -23.265 -5.816 59.271 1.00 61.06 185 VAL A N 1
ATOM 1364 C CA . VAL A 1 185 ? -23.539 -7.047 58.524 1.00 61.06 185 VAL A CA 1
ATOM 1365 C C . VAL A 1 185 ? -22.231 -7.743 58.157 1.00 61.06 185 VAL A C 1
ATOM 1367 O O . VAL A 1 185 ? -22.194 -8.974 58.146 1.00 61.06 185 VAL A O 1
ATOM 1370 N N . ASP A 1 186 ? -21.157 -6.991 57.912 1.00 65.75 186 ASP A N 1
ATOM 1371 C CA . ASP A 1 186 ? -19.847 -7.554 57.587 1.00 65.75 186 ASP A CA 1
ATOM 1372 C C . ASP A 1 186 ? -19.276 -8.354 58.773 1.00 65.75 186 ASP A C 1
ATOM 1374 O O . ASP A 1 186 ? -19.202 -7.878 59.906 1.00 65.75 186 ASP A O 1
ATOM 1378 N N . GLY A 1 187 ? -18.955 -9.631 58.547 1.00 63.62 187 GLY A N 1
ATOM 1379 C CA . GLY A 1 187 ? -18.511 -10.546 59.605 1.00 63.62 187 GLY A CA 1
ATOM 1380 C C . GLY A 1 187 ? -19.614 -11.076 60.538 1.00 63.62 187 GLY A C 1
ATOM 1381 O O . GLY A 1 187 ? -19.335 -11.918 61.399 1.00 63.62 187 GLY A O 1
ATOM 1382 N N . ALA A 1 188 ? -20.878 -10.677 60.374 1.00 72.06 188 ALA A N 1
ATOM 1383 C CA . ALA A 1 188 ? -21.972 -11.227 61.172 1.00 72.06 188 ALA A CA 1
ATOM 1384 C C . ALA A 1 188 ? -22.331 -12.654 60.729 1.00 72.06 188 ALA A C 1
ATOM 1386 O O . ALA A 1 188 ? -22.348 -12.980 59.539 1.00 72.06 188 ALA A O 1
ATOM 1387 N N . SER A 1 189 ? -22.655 -13.529 61.690 1.00 73.88 189 SER A N 1
ATOM 1388 C CA . SER A 1 189 ? -23.104 -14.888 61.370 1.00 73.88 189 SER A CA 1
ATOM 1389 C C . SER A 1 189 ? -24.465 -14.844 60.682 1.00 73.88 189 SER A C 1
ATOM 1391 O O . SER A 1 189 ? -25.463 -14.433 61.281 1.00 73.88 189 SER A O 1
ATOM 1393 N N . VAL A 1 190 ? -24.521 -15.360 59.454 1.00 72.12 190 VAL A N 1
ATOM 1394 C CA . VAL A 1 190 ? -25.752 -15.435 58.653 1.00 72.12 190 VAL A CA 1
ATOM 1395 C C . VAL A 1 190 ? -26.842 -16.184 59.404 1.00 72.12 190 VAL A C 1
ATOM 1397 O O . VAL A 1 190 ? -27.999 -15.780 59.422 1.00 72.12 190 VAL A O 1
ATOM 1400 N N . MET A 1 191 ? -26.464 -17.246 60.115 1.00 71.06 191 MET A N 1
ATOM 1401 C CA . MET A 1 191 ? -27.407 -18.040 60.897 1.00 71.06 191 MET A CA 1
ATOM 1402 C C . MET A 1 191 ? -27.935 -17.293 62.122 1.00 71.06 191 MET A C 1
ATOM 1404 O O . MET A 1 191 ? -29.074 -17.518 62.524 1.00 71.06 191 MET A O 1
ATOM 1408 N N . ALA A 1 192 ? -27.140 -16.411 62.725 1.00 72.56 192 ALA A N 1
ATOM 1409 C CA . ALA A 1 192 ? -27.613 -15.591 63.833 1.00 72.56 192 ALA A CA 1
ATOM 1410 C C . ALA A 1 192 ? -28.609 -14.531 63.340 1.00 72.56 192 ALA A C 1
ATOM 1412 O O . ALA A 1 192 ? -29.686 -14.404 63.925 1.00 72.56 192 ALA A O 1
ATOM 1413 N N . LEU A 1 193 ? -28.287 -13.848 62.236 1.00 72.31 193 LEU A N 1
ATOM 1414 C CA . LEU A 1 193 ? -29.127 -12.803 61.640 1.00 72.31 193 LEU A CA 1
ATOM 1415 C C . LEU A 1 193 ? -30.418 -13.349 61.019 1.00 72.31 193 LEU A C 1
ATOM 1417 O O . LEU A 1 193 ? -31.483 -12.770 61.197 1.00 72.31 193 LEU A O 1
ATOM 1421 N N . LEU A 1 194 ? -30.374 -14.497 60.342 1.00 72.25 194 LEU A N 1
ATOM 1422 C CA . LEU A 1 194 ? -31.597 -15.112 59.823 1.00 72.25 194 LEU A CA 1
ATOM 1423 C C . LEU A 1 194 ? -32.494 -15.616 60.958 1.00 72.25 194 LEU A C 1
ATOM 1425 O O . LEU A 1 194 ? -33.713 -15.501 60.867 1.00 72.25 194 LEU A O 1
ATOM 1429 N N . ARG A 1 195 ? -31.920 -16.127 62.059 1.00 71.06 195 ARG A N 1
ATOM 1430 C CA . ARG A 1 195 ? -32.711 -16.611 63.202 1.00 71.06 195 ARG A CA 1
ATOM 1431 C C . ARG A 1 195 ? -33.537 -15.500 63.845 1.00 71.06 195 ARG A C 1
ATOM 1433 O O . ARG A 1 195 ? -34.660 -15.769 64.257 1.00 71.06 195 ARG A O 1
ATOM 1440 N N . THR A 1 196 ? -33.004 -14.282 63.945 1.00 71.44 196 THR A N 1
ATOM 1441 C CA . THR A 1 196 ? -33.746 -13.146 64.522 1.00 71.44 196 THR A CA 1
ATOM 1442 C C . THR A 1 196 ? -34.885 -12.673 63.622 1.00 71.44 196 THR A C 1
ATOM 1444 O O . THR A 1 196 ? -35.830 -12.064 64.114 1.00 71.44 196 THR A O 1
ATOM 1447 N N . ARG A 1 197 ? -34.827 -12.980 62.321 1.00 69.56 197 ARG A N 1
ATOM 1448 C CA . ARG A 1 197 ? -35.827 -12.585 61.320 1.00 69.56 197 ARG A CA 1
ATOM 1449 C C . ARG A 1 197 ? -36.756 -13.725 60.892 1.00 69.56 197 ARG A C 1
ATOM 1451 O O . ARG A 1 197 ? -37.630 -13.510 60.060 1.00 69.56 197 ARG A O 1
ATOM 1458 N N . PHE A 1 198 ? -36.604 -14.934 61.429 1.00 70.31 198 PHE A N 1
ATOM 1459 C CA . PHE A 1 198 ? -37.462 -16.062 61.066 1.00 70.31 198 PHE A CA 1
ATOM 1460 C C . PHE A 1 198 ? -38.838 -15.953 61.751 1.00 70.31 198 PHE A C 1
ATOM 1462 O O . PHE A 1 198 ? -38.891 -15.740 62.964 1.00 70.31 198 PHE A O 1
ATOM 1469 N N . PRO A 1 199 ? -39.958 -16.119 61.022 1.00 68.50 199 PRO A N 1
ATOM 1470 C CA . PRO A 1 199 ? -41.293 -15.999 61.601 1.00 68.50 199 PRO A CA 1
ATOM 1471 C C . PRO A 1 199 ? -41.579 -17.118 62.614 1.00 68.50 199 PRO A C 1
ATOM 1473 O O . PRO A 1 199 ? -41.117 -18.247 62.470 1.00 68.50 199 PRO A O 1
ATOM 1476 N N . THR A 1 200 ? -42.405 -16.840 63.623 1.00 65.81 200 THR A N 1
ATOM 1477 C CA . THR A 1 200 ? -42.758 -17.800 64.694 1.00 65.81 200 THR A CA 1
ATOM 1478 C C . THR A 1 200 ? -43.844 -18.811 64.278 1.00 65.81 200 THR A C 1
ATOM 1480 O O . THR A 1 200 ? -44.332 -19.584 65.100 1.00 65.81 200 THR A O 1
ATOM 1483 N N . GLN A 1 201 ? -44.239 -18.833 63.001 1.00 70.12 201 GLN A N 1
ATOM 1484 C CA . GLN A 1 201 ? -45.296 -19.712 62.496 1.00 70.12 201 GLN A CA 1
ATOM 1485 C C . GLN A 1 201 ? -44.912 -21.207 62.598 1.00 70.12 201 GLN A C 1
ATOM 1487 O O . GLN A 1 201 ? -43.737 -21.560 62.455 1.00 70.12 201 GLN A O 1
ATOM 1492 N N . PRO A 1 202 ? -45.881 -22.126 62.783 1.00 61.66 202 PRO A N 1
ATOM 1493 C CA . PRO A 1 202 ? -45.601 -23.553 62.985 1.00 61.66 202 PRO A CA 1
ATOM 1494 C C . PRO A 1 202 ? -44.825 -24.223 61.829 1.00 61.66 202 PRO A C 1
ATOM 1496 O O . PRO A 1 202 ? -44.053 -25.153 62.071 1.00 61.66 202 PRO A O 1
ATOM 1499 N N . GLY A 1 203 ? -44.946 -23.724 60.590 1.00 65.00 203 GLY A N 1
ATOM 1500 C CA . GLY A 1 203 ? -44.163 -24.187 59.431 1.00 65.00 203 GLY A CA 1
ATOM 1501 C C . GLY A 1 203 ? -42.715 -23.673 59.381 1.00 65.00 203 GLY A C 1
ATOM 1502 O O . GLY A 1 203 ? -41.833 -24.339 58.833 1.00 65.00 203 GLY A O 1
ATOM 1503 N N . ALA A 1 204 ? -42.433 -22.539 60.022 1.00 67.81 204 ALA A N 1
ATOM 1504 C CA . ALA A 1 204 ? -41.144 -21.857 59.948 1.00 67.81 204 ALA A CA 1
ATOM 1505 C C . ALA A 1 204 ? -40.029 -22.615 60.688 1.00 67.81 204 ALA A C 1
ATOM 1507 O O . ALA A 1 204 ? -38.883 -22.649 60.241 1.00 67.81 204 ALA A O 1
ATOM 1508 N N . ARG A 1 205 ? -40.363 -23.330 61.775 1.00 69.88 205 ARG A N 1
ATOM 1509 C CA . ARG A 1 205 ? -39.401 -24.191 62.493 1.00 69.88 205 ARG A CA 1
ATOM 1510 C C . ARG A 1 205 ? -38.860 -25.321 61.613 1.00 69.88 205 ARG A C 1
ATOM 1512 O O . ARG A 1 205 ? -37.678 -25.654 61.704 1.00 69.88 205 ARG A O 1
ATOM 1519 N N . ARG A 1 206 ? -39.707 -25.899 60.751 1.00 72.19 206 ARG A N 1
ATOM 1520 C CA . ARG A 1 206 ? -39.306 -26.957 59.807 1.00 72.19 206 ARG A CA 1
ATOM 1521 C C . ARG A 1 206 ? -38.428 -26.391 58.690 1.00 72.19 206 ARG A C 1
ATOM 1523 O O . ARG A 1 206 ? -37.387 -26.975 58.399 1.00 72.19 206 ARG A O 1
ATOM 1530 N N . GLN A 1 207 ? -38.796 -25.234 58.139 1.00 75.19 207 GLN A N 1
ATOM 1531 C CA . GLN A 1 207 ? -38.002 -24.525 57.127 1.00 75.19 207 GLN A CA 1
ATOM 1532 C C . GLN A 1 207 ? -36.612 -24.139 57.662 1.00 75.19 207 GLN A C 1
ATOM 1534 O O . GLN A 1 207 ? -35.606 -24.393 57.002 1.00 75.19 207 GLN A O 1
ATOM 1539 N N . TRP A 1 208 ? -36.530 -23.632 58.896 1.00 75.88 208 TRP A N 1
ATOM 1540 C CA . TRP A 1 208 ? -35.258 -23.320 59.556 1.00 75.88 208 TRP A CA 1
ATOM 1541 C C . TRP A 1 208 ? -34.382 -24.558 59.767 1.00 75.88 208 TRP A C 1
ATOM 1543 O O . TRP A 1 208 ? -33.180 -24.540 59.490 1.00 75.88 208 TRP A O 1
ATOM 1553 N N . ALA A 1 209 ? -34.973 -25.660 60.240 1.00 75.94 209 ALA A N 1
ATOM 1554 C CA . ALA A 1 209 ? -34.248 -26.909 60.449 1.00 75.94 209 ALA A CA 1
ATOM 1555 C C . ALA A 1 209 ? -33.670 -27.462 59.134 1.00 75.94 209 ALA A C 1
ATOM 1557 O O . ALA A 1 209 ? -32.523 -27.915 59.118 1.00 75.94 209 ALA A O 1
ATOM 1558 N N . GLN A 1 210 ? -34.430 -27.375 58.039 1.00 74.75 210 GLN A N 1
ATOM 1559 C CA . GLN A 1 210 ? -33.986 -27.782 56.705 1.00 74.75 210 GLN A CA 1
ATOM 1560 C C . GLN A 1 210 ? -32.877 -26.874 56.165 1.00 74.75 210 GLN A C 1
ATOM 1562 O O . GLN A 1 210 ? -31.845 -27.384 55.733 1.00 74.75 210 GLN A O 1
ATOM 1567 N N . LEU A 1 211 ? -33.031 -25.549 56.264 1.00 76.44 211 LEU A N 1
ATOM 1568 C CA . LEU A 1 211 ? -32.001 -24.588 55.855 1.00 76.44 211 LEU A CA 1
ATOM 1569 C C . LEU A 1 211 ? -30.687 -24.828 56.611 1.00 76.44 211 LEU A C 1
ATOM 1571 O O . LEU A 1 211 ? -29.615 -24.908 56.010 1.00 76.44 211 LEU A O 1
ATOM 1575 N N . ARG A 1 212 ? -30.769 -25.040 57.930 1.00 75.62 212 ARG A N 1
ATOM 1576 C CA . ARG A 1 212 ? -29.603 -25.349 58.766 1.00 75.62 212 ARG A CA 1
ATOM 1577 C C . ARG A 1 212 ? -28.919 -26.646 58.352 1.00 75.62 212 ARG A C 1
ATOM 1579 O O . ARG A 1 212 ? -27.696 -26.730 58.426 1.00 75.62 212 ARG A O 1
ATOM 1586 N N . LEU A 1 213 ? -29.683 -27.655 57.946 1.00 75.31 213 LEU A N 1
ATOM 1587 C CA . LEU A 1 213 ? -29.141 -28.937 57.510 1.00 75.31 213 LEU A CA 1
ATOM 1588 C C . LEU A 1 213 ? -28.453 -28.816 56.142 1.00 75.31 213 LEU A C 1
ATOM 1590 O O . LEU A 1 213 ? -27.364 -29.361 55.978 1.00 75.31 213 LEU A O 1
ATOM 1594 N N . LEU A 1 214 ? -29.026 -28.053 55.207 1.00 73.81 214 LEU A N 1
ATOM 1595 C CA . LEU A 1 214 ? -28.426 -27.780 53.895 1.00 73.81 214 LEU A CA 1
ATOM 1596 C C . LEU A 1 214 ? -27.107 -27.007 54.020 1.00 73.81 214 LEU A C 1
ATOM 1598 O O . LEU A 1 214 ? -26.092 -27.437 53.473 1.00 73.81 214 LEU A O 1
ATOM 1602 N N . LEU A 1 215 ? -27.094 -25.936 54.819 1.00 73.12 215 LEU A N 1
ATOM 1603 C CA . LEU A 1 215 ? -25.893 -25.129 55.053 1.00 73.12 215 LEU A CA 1
ATOM 1604 C C . LEU A 1 215 ? -24.803 -25.915 55.797 1.00 73.12 215 LEU A C 1
ATOM 1606 O O . LEU A 1 215 ? -23.629 -25.818 55.449 1.00 73.12 215 LEU A O 1
ATOM 1610 N N . ARG A 1 216 ? -25.175 -26.760 56.771 1.00 74.44 216 ARG A N 1
ATOM 1611 C CA . ARG A 1 216 ? -24.219 -27.650 57.459 1.00 74.44 216 ARG A CA 1
ATOM 1612 C C . ARG A 1 216 ? -23.637 -28.721 56.543 1.00 74.44 216 ARG A C 1
ATOM 1614 O O . ARG A 1 216 ? -22.474 -29.070 56.703 1.00 74.44 216 ARG A O 1
ATOM 1621 N N . ARG A 1 217 ? -24.432 -29.253 55.610 1.00 75.12 217 ARG A N 1
ATOM 1622 C CA . ARG A 1 217 ? -23.980 -30.273 54.653 1.00 75.12 217 ARG A CA 1
ATOM 1623 C C . ARG A 1 217 ? -23.180 -29.696 53.481 1.00 75.12 217 ARG A C 1
ATOM 1625 O O . ARG A 1 217 ? -22.636 -30.486 52.721 1.00 75.12 217 ARG A O 1
ATOM 1632 N N . ARG A 1 218 ? -23.101 -28.361 53.335 1.00 67.94 218 ARG A N 1
ATOM 1633 C CA . ARG A 1 218 ? -22.451 -27.661 52.204 1.00 67.94 218 ARG A CA 1
ATOM 1634 C C . ARG A 1 218 ? -22.888 -28.204 50.831 1.00 67.94 218 ARG A C 1
ATOM 1636 O O . ARG A 1 218 ? -22.108 -28.221 49.886 1.00 67.94 218 ARG A O 1
ATOM 1643 N N . ALA A 1 219 ? -24.127 -28.683 50.734 1.00 60.66 219 ALA A N 1
ATOM 1644 C CA . ALA A 1 219 ? -24.675 -29.213 49.492 1.00 60.66 219 ALA A CA 1
ATOM 1645 C C . ALA A 1 219 ? -25.138 -28.059 48.595 1.00 60.66 219 ALA A C 1
ATOM 1647 O O . ALA A 1 219 ? -25.651 -27.060 49.098 1.00 60.66 219 ALA A O 1
ATOM 1648 N N . THR A 1 220 ? -24.994 -28.200 47.278 1.00 64.88 220 THR A N 1
ATOM 1649 C CA . THR A 1 220 ? -25.574 -27.254 46.320 1.00 64.88 220 THR A CA 1
ATOM 1650 C C . THR A 1 220 ? -27.103 -27.335 46.380 1.00 64.88 220 THR A C 1
ATOM 1652 O O . THR A 1 220 ? -27.687 -28.416 46.456 1.00 64.88 220 THR A O 1
ATOM 1655 N N . PHE A 1 221 ? -27.774 -26.186 46.386 1.00 68.12 221 PHE A N 1
ATOM 1656 C CA . PHE A 1 221 ? -29.234 -26.095 46.381 1.00 68.12 221 PHE A CA 1
ATOM 1657 C C . PHE A 1 221 ? -29.683 -24.960 45.452 1.00 68.12 221 PHE A C 1
ATOM 1659 O O . PHE A 1 221 ? -28.966 -23.980 45.279 1.00 68.12 221 PHE A O 1
ATOM 1666 N N . ARG A 1 222 ? -30.869 -25.102 44.852 1.00 61.69 222 ARG A N 1
ATOM 1667 C CA . ARG A 1 222 ? -31.532 -24.105 43.993 1.00 61.69 222 ARG A CA 1
ATOM 1668 C C . ARG A 1 222 ? -33.020 -24.028 44.384 1.00 61.69 222 ARG A C 1
ATOM 1670 O O . ARG A 1 222 ? -33.549 -25.009 44.908 1.00 61.69 222 ARG A O 1
ATOM 1677 N N . ASP A 1 223 ? -33.647 -22.863 44.208 1.00 60.59 223 ASP A N 1
ATOM 1678 C CA . ASP A 1 223 ? -35.085 -22.592 44.419 1.00 60.59 223 ASP A CA 1
ATOM 1679 C C . ASP A 1 223 ? -35.640 -22.939 45.817 1.00 60.59 223 ASP A C 1
ATOM 1681 O O . ASP A 1 223 ? -36.741 -23.471 45.978 1.00 60.59 223 ASP A O 1
ATOM 1685 N N . ARG A 1 224 ? -34.876 -22.641 46.879 1.00 66.56 224 ARG A N 1
ATOM 1686 C CA . ARG A 1 224 ? -35.340 -22.800 48.269 1.00 66.56 224 ARG A CA 1
ATOM 1687 C C . ARG A 1 224 ? -35.937 -21.502 48.798 1.00 66.56 224 ARG A C 1
ATOM 1689 O O . ARG A 1 224 ? -35.214 -20.605 49.213 1.00 66.56 224 ARG A O 1
ATOM 1696 N N . VAL A 1 225 ? -37.266 -21.444 48.831 1.00 65.94 225 VAL A N 1
ATOM 1697 C CA . VAL A 1 225 ? -38.004 -20.300 49.374 1.00 65.94 225 VAL A CA 1
ATOM 1698 C C . VAL A 1 225 ? -38.035 -20.369 50.898 1.00 65.94 225 VAL A C 1
ATOM 1700 O O . VAL A 1 225 ? -38.454 -21.368 51.488 1.00 65.94 225 VAL A O 1
ATOM 1703 N N . VAL A 1 226 ? -37.594 -19.288 51.534 1.00 67.88 226 VAL A N 1
ATOM 1704 C CA . VAL A 1 226 ? -37.629 -19.101 52.982 1.00 67.88 226 VAL A CA 1
ATOM 1705 C C . VAL A 1 226 ? -38.352 -17.795 53.270 1.00 67.88 226 VAL A C 1
ATOM 1707 O O . VAL A 1 226 ? -37.961 -16.745 52.771 1.00 67.88 226 VAL A O 1
ATOM 1710 N N . SER A 1 227 ? -39.403 -17.854 54.082 1.00 68.69 227 SER A N 1
ATOM 1711 C CA . SER A 1 227 ? -40.126 -16.657 54.502 1.00 68.69 227 SER A CA 1
ATOM 1712 C C . SER A 1 227 ? -39.386 -15.985 55.656 1.00 68.69 227 SER A C 1
ATOM 1714 O O . SER A 1 227 ? -39.148 -16.612 56.688 1.00 68.69 227 SER A O 1
ATOM 1716 N N . LEU A 1 228 ? -39.042 -14.710 55.489 1.00 66.12 228 LEU A N 1
ATOM 1717 C CA . LEU A 1 228 ? -38.431 -13.877 56.524 1.00 66.12 228 LEU A CA 1
ATOM 1718 C C . LEU A 1 228 ? -39.416 -12.786 56.947 1.00 66.12 228 LEU A C 1
ATOM 1720 O O . LEU A 1 228 ? -40.167 -12.258 56.129 1.00 66.12 228 LEU A O 1
ATOM 1724 N N . CYS A 1 229 ? -39.413 -12.451 58.233 1.00 66.44 229 CYS A N 1
ATOM 1725 C CA . CYS A 1 229 ? -40.129 -11.305 58.763 1.00 66.44 229 CYS A CA 1
ATOM 1726 C C . CYS A 1 229 ? -39.263 -10.061 58.551 1.00 66.44 229 CYS A C 1
ATOM 1728 O O . CYS A 1 229 ? -38.287 -9.834 59.272 1.00 66.44 229 CYS A O 1
ATOM 1730 N N . MET A 1 230 ? -39.619 -9.267 57.548 1.00 60.56 230 MET A N 1
ATOM 1731 C CA . MET A 1 230 ? -39.033 -7.946 57.349 1.00 60.56 230 MET A CA 1
ATOM 1732 C C . MET A 1 230 ? -39.701 -6.963 58.321 1.00 60.56 230 MET A C 1
ATOM 1734 O O . MET A 1 230 ? -40.896 -7.111 58.599 1.00 60.56 230 MET A O 1
ATOM 1738 N N . PRO A 1 231 ? -38.970 -5.989 58.888 1.00 55.94 231 PRO A N 1
ATOM 1739 C CA . PRO A 1 231 ? -39.615 -4.896 59.603 1.00 55.94 231 PRO A CA 1
ATOM 1740 C C . PRO A 1 231 ? -40.539 -4.151 58.628 1.00 55.94 231 PRO A C 1
ATOM 1742 O O . PRO A 1 231 ? -40.204 -3.993 57.456 1.00 55.94 231 PRO A O 1
ATOM 1745 N N . ALA A 1 232 ? -41.727 -3.769 59.101 1.00 42.47 232 ALA A N 1
ATOM 1746 C CA . ALA A 1 232 ? -42.711 -3.047 58.300 1.00 42.47 232 ALA A CA 1
ATOM 1747 C C . ALA A 1 232 ? -42.067 -1.803 57.667 1.00 42.47 232 ALA A C 1
ATOM 1749 O O . ALA A 1 232 ? -41.339 -1.076 58.343 1.00 42.47 232 ALA A O 1
ATOM 1750 N N . GLY A 1 233 ? -42.300 -1.625 56.367 1.00 40.75 233 GLY A N 1
ATOM 1751 C CA . GLY A 1 233 ? -41.617 -0.638 55.541 1.00 40.75 233 GLY A CA 1
ATOM 1752 C C . GLY A 1 233 ? -41.773 0.803 56.025 1.00 40.75 233 GLY A C 1
ATOM 1753 O O . GLY A 1 233 ? -42.835 1.205 56.506 1.00 40.75 233 GLY A O 1
ATOM 1754 N N . GLN A 1 234 ? -40.694 1.559 55.835 1.00 31.86 234 GLN A N 1
ATOM 1755 C CA . GLN A 1 234 ? -40.759 2.942 55.372 1.00 31.86 234 GLN A CA 1
ATOM 1756 C C . GLN A 1 234 ? -40.490 2.949 53.872 1.00 31.86 234 GLN A C 1
ATOM 1758 O O . GLN A 1 234 ? -39.620 2.154 53.444 1.00 31.86 234 GLN A O 1
#

pLDDT: mean 74.1, std 14.57, range [31.86, 95.88]

Secondary structure (DSSP, 8-state):
--HHHHHHHHHS---SS--HHHHHHHHHHHHHHHHHHHHHHHHHGGGS-HHHHHHHHHHHHHHHHHHHHHTTTSHHHHHHHHHHHHHHHHHHHHHH--TTHHHHHHHHHHHHHHHHHHHHHHHHHHHHHHHHHHHHHHHHHHHHHHHHHHHHH------EE-TTSBEES--HHHHHHTTS-HHHHTT-BHHHHHHHHS--STTHHHHHHHHHHHHHHT-----------PPPP-

Sequence (234 aa):
MGFAGWIRGQRRGAKPTASRRALRRAAGQAALLAATWAALPLGHFGATDEQGQFFIGMVTTGMICAGGFALSTVPLAATVWVLVLSLGFGAALLLDGGHGALGKAALLICYSATVVRSVMVNARSFGARLEAEARSDRQNEVIGLLLRDFEDHASDLLWQVDLAGRFVQPSTRLATALSSTPDQVDGASVMALLRTRFPTQPGARRQWAQLRLLLRRRATFRDRVVSLCMPAGQ

Foldseek 3Di:
DDPVVVVVVVVPPDDPDDPPVNLVVLLVVLLVVLLVLLVCLQPPCLVDDPVVVVVNLVVLLVCLQVQLVVCLLRLSNSLSNNVNNLVSNLVSLVVSVDDCSVVSNVVSVVSSVVSSVVSVVSSVVVVVVVVVVVVVVVVVVVVVVVVVVCVVPPPDQDWDADPQQATDQGDCVNCVQLVHGSVVRHRDRPLVSQVVFQDPDPVRVVLNVVVVVCVVVVDDDDDRDHDTHTPDDD